Protein AF-A0A6B3C7X9-F1 (afdb_monomer_lite)

Organism: NCBI:txid2706042

Secondary structure (DSSP, 8-state):
-HHHHHHHHHHHHHHHHHHHHHHHHHHHHHHHHHHHHHHHHT---HHHHHHHHHHHHHHHHHHHHHHHHHHHHHHHHHHHHHHHHHHHHHHSPPPP------------SS------------SSEEEEEEEEEEEETTEEEEEEEEEEEE-SSS-EEEE--EEESS-TTS-S------------PPPPTTTTT--------------SSS--SS---S--SSS--EEE-SS-EEE-SSSS-EEEEEEEEEEE-EEEEE--TTT-SSPEEEEE----SSS---S--EEEEE--

InterPro domains:
  IPR011935 Conserved hypothetical protein CHP02231 [PTHR31005] (3-191)
  IPR037291 Domain of unknown function DUF4139 [PF13598] (116-284)

Structure (mmCIF, N/CA/C/O backbone):
data_AF-A0A6B3C7X9-F1
#
_entry.id   AF-A0A6B3C7X9-F1
#
loop_
_atom_site.group_PDB
_atom_site.id
_atom_site.type_symbol
_atom_site.label_atom_id
_atom_site.label_alt_id
_atom_site.label_comp_id
_atom_site.label_asym_id
_atom_site.label_entity_id
_atom_site.label_seq_id
_atom_site.pdbx_PDB_ins_code
_atom_site.Cartn_x
_atom_site.Cartn_y
_atom_site.Cartn_z
_atom_site.occupancy
_atom_site.B_iso_or_equiv
_atom_site.auth_seq_id
_atom_site.auth_comp_id
_atom_site.auth_asym_id
_atom_site.auth_atom_id
_atom_site.pdbx_PDB_model_num
ATOM 1 N N . HIS A 1 1 ? 0.953 9.170 13.817 1.00 70.50 1 HIS A N 1
ATOM 2 C CA . HIS A 1 1 ? 1.321 8.110 14.780 1.00 70.50 1 HIS A CA 1
ATOM 3 C C . HIS A 1 1 ? 0.839 8.329 16.218 1.00 70.50 1 HIS A C 1
ATOM 5 O O . HIS A 1 1 ? -0.097 7.639 16.593 1.00 70.50 1 HIS A O 1
ATOM 11 N N . ALA A 1 2 ? 1.391 9.242 17.034 1.00 83.88 2 ALA A N 1
ATOM 12 C CA . ALA A 1 2 ? 0.990 9.355 18.455 1.00 83.88 2 ALA A CA 1
ATOM 13 C C . ALA A 1 2 ? -0.503 9.707 18.659 1.00 83.88 2 ALA A C 1
ATOM 15 O O . ALA A 1 2 ? -1.206 9.029 19.402 1.00 83.88 2 ALA A O 1
ATOM 16 N N . MET A 1 3 ? -1.020 10.694 17.917 1.00 82.31 3 MET A N 1
ATOM 17 C CA . MET A 1 3 ? -2.445 11.066 17.955 1.00 82.31 3 MET A CA 1
ATOM 18 C C . MET A 1 3 ? -3.382 9.957 17.442 1.00 82.31 3 MET A C 1
ATOM 20 O O . MET A 1 3 ? -4.514 9.833 17.896 1.00 82.31 3 MET A O 1
ATOM 24 N N . GLU A 1 4 ? -2.926 9.117 16.510 1.00 83.25 4 GLU A N 1
ATOM 25 C CA . GLU A 1 4 ? -3.726 7.996 15.987 1.00 83.25 4 GLU A CA 1
ATOM 26 C C . GLU A 1 4 ? -3.808 6.844 16.995 1.00 83.25 4 GLU A C 1
ATOM 28 O O . GLU A 1 4 ? -4.859 6.214 17.138 1.00 83.25 4 GLU A O 1
ATOM 33 N N . GLN A 1 5 ? -2.722 6.602 17.735 1.00 89.69 5 GLN A N 1
ATOM 34 C CA . GLN A 1 5 ? -2.712 5.665 18.857 1.00 89.69 5 GLN A CA 1
ATOM 35 C C . GLN A 1 5 ? -3.634 6.150 19.984 1.00 89.69 5 GLN A C 1
ATOM 37 O O . GLN A 1 5 ? -4.432 5.362 20.490 1.00 89.69 5 GLN A O 1
ATOM 42 N N . GLU A 1 6 ? -3.594 7.445 20.323 1.00 91.75 6 GLU A N 1
ATOM 43 C CA . GLU A 1 6 ? -4.506 8.049 21.306 1.00 91.75 6 GLU A CA 1
ATOM 44 C C . GLU A 1 6 ? -5.974 7.899 20.881 1.00 91.75 6 GLU A C 1
ATOM 46 O O . GLU A 1 6 ? -6.799 7.447 21.678 1.00 91.75 6 GLU A O 1
ATOM 51 N N . ARG A 1 7 ? -6.299 8.185 19.611 1.00 91.38 7 ARG A N 1
ATOM 52 C CA . ARG A 1 7 ? -7.659 8.006 19.077 1.00 91.38 7 ARG A CA 1
ATOM 53 C C . ARG A 1 7 ? -8.141 6.567 19.238 1.00 91.38 7 ARG A C 1
ATOM 55 O O . ARG A 1 7 ? -9.233 6.342 19.749 1.00 91.38 7 ARG A O 1
ATOM 62 N N . THR A 1 8 ? -7.308 5.603 18.851 1.00 92.62 8 THR A N 1
ATOM 63 C CA . THR A 1 8 ? -7.645 4.174 18.931 1.00 92.62 8 THR A CA 1
ATOM 64 C C . THR A 1 8 ? -7.895 3.741 20.381 1.00 92.62 8 THR A C 1
ATOM 66 O O . THR A 1 8 ? -8.849 3.017 20.665 1.00 92.62 8 THR A O 1
ATOM 69 N N . ALA A 1 9 ? -7.081 4.219 21.328 1.00 94.50 9 ALA A N 1
ATOM 70 C CA . ALA A 1 9 ? -7.263 3.926 22.749 1.00 94.50 9 ALA A CA 1
ATOM 71 C C . ALA A 1 9 ? -8.568 4.525 23.310 1.00 94.50 9 ALA A C 1
ATOM 73 O O . ALA A 1 9 ? -9.274 3.874 24.086 1.00 94.50 9 ALA A O 1
ATOM 74 N N . LEU A 1 10 ? -8.915 5.748 22.901 1.00 94.62 10 LEU A N 1
ATOM 75 C CA . LEU A 1 10 ? -10.159 6.408 23.301 1.00 94.62 10 LEU A CA 1
ATOM 76 C C . LEU A 1 10 ? -11.398 5.735 22.693 1.00 94.62 10 LEU A C 1
ATOM 78 O O . LEU A 1 10 ? -12.390 5.564 23.400 1.00 94.62 10 LEU A O 1
ATOM 82 N N . GLU A 1 11 ? -11.338 5.287 21.436 1.00 94.00 11 GLU A N 1
ATOM 83 C CA . GLU A 1 11 ? -12.405 4.507 20.788 1.00 94.00 11 GLU A CA 1
ATOM 84 C C . GLU A 1 11 ? -12.676 3.203 21.554 1.00 94.00 11 GLU A C 1
ATOM 86 O O . GLU A 1 11 ? -13.812 2.933 21.946 1.00 94.00 11 GLU A O 1
ATOM 91 N N . GLN A 1 12 ? -11.625 2.449 21.893 1.00 96.00 12 GLN A N 1
ATOM 92 C CA . GLN A 1 12 ? -11.753 1.239 22.714 1.00 96.00 12 GLN A CA 1
ATOM 93 C C . GLN A 1 12 ? -12.340 1.536 24.103 1.00 96.00 12 GLN A C 1
ATOM 95 O O . GLN A 1 12 ? -13.136 0.757 24.640 1.00 96.00 12 GLN A O 1
ATOM 100 N N . ARG A 1 13 ? -11.959 2.668 24.714 1.00 95.69 13 ARG A N 1
ATOM 101 C CA . ARG A 1 13 ? -12.495 3.081 26.016 1.00 95.69 13 ARG A CA 1
ATOM 102 C C . ARG A 1 13 ? -13.977 3.445 25.930 1.00 95.69 13 ARG A C 1
ATOM 104 O O . ARG A 1 13 ? -14.729 3.016 26.807 1.00 95.69 13 ARG A O 1
ATOM 111 N N . ARG A 1 14 ? -14.390 4.188 24.898 1.00 97.50 14 ARG A N 1
ATOM 112 C CA . ARG A 1 14 ? -15.794 4.521 24.610 1.00 97.50 14 ARG A CA 1
ATOM 113 C C . ARG A 1 14 ? -16.627 3.249 24.493 1.00 97.50 14 ARG A C 1
ATOM 115 O O . ARG A 1 14 ? -17.636 3.120 25.180 1.00 97.50 14 ARG A O 1
ATOM 122 N N . ASP A 1 15 ? -16.164 2.277 23.713 1.00 95.69 15 ASP A N 1
ATOM 123 C CA . ASP A 1 15 ? -16.899 1.031 23.472 1.00 95.69 15 ASP A CA 1
ATOM 124 C C . ASP A 1 15 ? -17.042 0.194 24.755 1.00 95.69 15 ASP A C 1
ATOM 126 O O . ASP A 1 15 ? -18.117 -0.341 25.057 1.00 95.69 15 ASP A O 1
ATOM 130 N N . ARG A 1 16 ? -15.987 0.141 25.582 1.00 97.31 16 ARG A N 1
ATOM 131 C CA . ARG A 1 16 ? -16.036 -0.504 26.904 1.00 97.31 16 ARG A CA 1
ATOM 132 C C . ARG A 1 16 ? -17.042 0.181 27.837 1.00 97.31 16 ARG A C 1
ATOM 134 O O . ARG A 1 16 ? -17.800 -0.512 28.518 1.00 97.31 16 ARG A O 1
ATOM 141 N N . LEU A 1 17 ? -17.054 1.514 27.882 1.00 95.88 17 LEU A N 1
ATOM 142 C CA . LEU A 1 17 ? -17.990 2.288 28.707 1.00 95.88 17 LEU A CA 1
ATOM 143 C C . LEU A 1 17 ? -19.437 2.125 28.227 1.00 95.88 17 LEU A C 1
ATOM 145 O O . LEU A 1 17 ? -20.317 1.856 29.044 1.00 95.88 17 LEU A O 1
ATOM 149 N N . GLY A 1 18 ? -19.673 2.180 26.914 1.00 94.44 18 GLY A N 1
ATOM 150 C CA . GLY A 1 18 ? -20.984 1.926 26.313 1.00 94.44 18 GLY A CA 1
ATOM 151 C C . GLY A 1 18 ? -21.507 0.524 26.637 1.00 94.44 18 GLY A C 1
ATOM 152 O O . GLY A 1 18 ? -22.655 0.364 27.051 1.00 94.44 18 GLY A O 1
ATOM 153 N N . THR A 1 19 ? -20.641 -0.492 26.565 1.00 96.62 19 THR A N 1
ATOM 154 C CA . THR A 1 19 ? -20.992 -1.868 26.956 1.00 96.62 19 THR A CA 1
ATOM 155 C C . THR A 1 19 ? -21.371 -1.956 28.437 1.00 96.62 19 THR A C 1
ATOM 157 O O . THR A 1 19 ? -22.367 -2.594 28.785 1.00 96.62 19 THR A O 1
ATOM 160 N N . ARG A 1 20 ? -20.614 -1.295 29.326 1.00 96.44 20 ARG A N 1
ATOM 161 C CA . ARG A 1 20 ? -20.906 -1.270 30.769 1.00 96.44 20 ARG A CA 1
ATOM 162 C C . ARG A 1 20 ? -22.247 -0.596 31.062 1.00 96.44 20 ARG A C 1
ATOM 164 O O . ARG A 1 20 ? -23.038 -1.154 31.820 1.00 96.44 20 ARG A O 1
ATOM 171 N N . LEU A 1 21 ? -22.528 0.543 30.431 1.00 96.88 21 LEU A N 1
ATOM 172 C CA . LEU A 1 21 ? -23.808 1.244 30.560 1.00 96.88 21 LEU A CA 1
ATOM 173 C C . LEU A 1 21 ? -24.982 0.397 30.061 1.00 96.88 21 LEU A C 1
ATOM 175 O O . LEU A 1 21 ? -26.018 0.355 30.716 1.00 96.88 21 LEU A O 1
ATOM 179 N N . ALA A 1 22 ? -24.817 -0.337 28.958 1.00 95.12 22 ALA A N 1
ATOM 180 C CA . ALA A 1 22 ? -25.848 -1.245 28.459 1.00 95.12 22 ALA A CA 1
ATOM 181 C C . ALA A 1 22 ? -26.142 -2.400 29.437 1.00 95.12 22 ALA A C 1
ATOM 183 O O . ALA A 1 22 ? -27.294 -2.805 29.601 1.00 95.12 22 ALA A O 1
ATOM 184 N N . VAL A 1 23 ? -25.115 -2.934 30.111 1.00 96.94 23 VAL A N 1
ATOM 185 C CA . VAL A 1 23 ? -25.288 -3.946 31.169 1.00 96.94 23 VAL A CA 1
ATOM 186 C C . VAL A 1 23 ? -26.040 -3.367 32.366 1.00 96.94 23 VAL A C 1
ATOM 188 O O . VAL A 1 23 ? -27.011 -3.976 32.806 1.00 96.94 23 VAL A O 1
ATOM 191 N N . LEU A 1 24 ? -25.655 -2.182 32.845 1.00 95.94 24 LEU A N 1
ATOM 192 C CA . LEU A 1 24 ? -26.366 -1.500 33.933 1.00 95.94 24 LEU A CA 1
ATOM 193 C C . LEU A 1 24 ? -27.808 -1.138 33.546 1.00 95.94 24 LEU A C 1
ATOM 195 O O . LEU A 1 24 ? -28.706 -1.211 34.376 1.00 95.94 24 LEU A O 1
ATOM 199 N N . GLY A 1 25 ? -28.051 -0.819 32.273 1.00 93.81 25 GLY A N 1
ATOM 200 C CA . GLY A 1 25 ? -29.388 -0.605 31.722 1.00 93.81 25 GLY A CA 1
ATOM 201 C C . GLY A 1 25 ? -30.290 -1.832 31.820 1.00 93.81 25 GLY A C 1
ATOM 202 O O . GLY A 1 25 ? -31.443 -1.725 32.242 1.00 93.81 25 GLY A O 1
ATOM 203 N N . ARG A 1 26 ? -29.751 -3.007 31.478 1.00 96.50 26 ARG A N 1
ATOM 204 C CA . ARG A 1 26 ? -30.459 -4.285 31.639 1.00 96.50 26 ARG A CA 1
ATOM 205 C C . ARG A 1 26 ? -30.719 -4.598 33.107 1.00 96.50 26 ARG A C 1
ATOM 207 O O . ARG A 1 26 ? -31.855 -4.883 33.456 1.00 96.50 26 ARG A O 1
ATOM 214 N N . LEU A 1 27 ? -29.708 -4.437 33.958 1.00 95.25 27 LEU A N 1
ATOM 215 C CA . LEU A 1 27 ? -29.837 -4.699 35.388 1.00 95.25 27 LEU A CA 1
ATOM 216 C C . LEU A 1 27 ? -30.877 -3.785 36.056 1.00 95.25 27 LEU A C 1
ATOM 218 O O . LEU A 1 27 ? -31.689 -4.272 36.831 1.00 95.25 27 LEU A O 1
ATOM 222 N N . ALA A 1 28 ? -30.934 -2.499 35.691 1.00 94.62 28 ALA A N 1
ATOM 223 C CA . ALA A 1 28 ? -31.995 -1.594 36.142 1.00 94.62 28 ALA A CA 1
ATOM 224 C C . ALA A 1 28 ? -33.391 -2.074 35.704 1.00 94.62 28 ALA A C 1
ATOM 226 O O . ALA A 1 28 ? -34.344 -2.023 36.474 1.00 94.62 28 ALA A O 1
ATOM 227 N N . THR A 1 29 ? -33.512 -2.564 34.466 1.00 96.19 29 THR A N 1
ATOM 228 C CA . THR A 1 29 ? -34.784 -3.074 33.926 1.00 96.19 29 THR A CA 1
ATOM 229 C C . THR A 1 29 ? -35.238 -4.339 34.655 1.00 96.19 29 THR A C 1
ATOM 231 O O . THR A 1 29 ? -36.425 -4.493 34.937 1.00 96.19 29 THR A O 1
ATOM 234 N N . ASP A 1 30 ? -34.306 -5.239 34.966 1.00 95.38 30 ASP A N 1
ATOM 235 C CA . ASP A 1 30 ? -34.592 -6.469 35.704 1.00 95.38 30 ASP A CA 1
ATOM 236 C C . ASP A 1 30 ? -34.933 -6.177 37.172 1.00 95.38 30 ASP A C 1
ATOM 238 O O . ASP A 1 30 ? -35.888 -6.750 37.690 1.00 95.38 30 ASP A O 1
ATOM 242 N N . LEU A 1 31 ? -34.251 -5.218 37.808 1.00 93.19 31 LEU A N 1
ATOM 243 C CA . LEU A 1 31 ? -34.567 -4.771 39.167 1.00 93.19 31 LEU A CA 1
ATOM 244 C C . LEU A 1 31 ? -35.968 -4.144 39.245 1.00 93.19 31 LEU A C 1
ATOM 246 O O . LEU A 1 31 ? -36.740 -4.462 40.142 1.00 93.19 31 LEU A O 1
ATOM 250 N N . LEU A 1 32 ? -36.342 -3.298 38.278 1.00 93.38 32 LEU A N 1
ATOM 251 C CA . LEU A 1 32 ? -37.698 -2.739 38.197 1.00 93.38 32 LEU A CA 1
ATOM 252 C C . LEU A 1 32 ? -38.769 -3.824 38.008 1.00 93.38 32 LEU A C 1
ATOM 254 O O . LEU A 1 32 ? -39.883 -3.678 38.511 1.00 93.38 32 LEU A O 1
ATOM 258 N N . ARG A 1 33 ? -38.437 -4.913 37.304 1.00 94.31 33 ARG A N 1
ATOM 259 C CA . ARG A 1 33 ? -39.322 -6.075 37.158 1.00 94.31 33 ARG A CA 1
ATOM 260 C C . ARG A 1 33 ? -39.476 -6.828 38.482 1.00 94.31 33 ARG A C 1
ATOM 262 O O . ARG A 1 33 ? -40.610 -7.077 38.875 1.00 94.31 33 ARG A O 1
ATOM 269 N N . GLU A 1 34 ? -38.374 -7.109 39.183 1.00 91.75 34 GLU A N 1
ATOM 270 C CA . GLU A 1 34 ? -38.377 -7.735 40.520 1.00 91.75 34 GLU A CA 1
ATOM 271 C C . GLU A 1 34 ? -39.227 -6.922 41.506 1.00 91.75 34 GLU A C 1
ATOM 273 O O . GLU A 1 34 ? -40.084 -7.479 42.187 1.00 91.75 34 GLU A O 1
ATOM 278 N N . ILE A 1 35 ? -39.063 -5.594 41.522 1.00 90.81 35 ILE A N 1
ATOM 279 C CA . ILE A 1 35 ? -39.854 -4.685 42.364 1.00 90.81 35 ILE A CA 1
ATOM 280 C C . ILE A 1 35 ? -41.352 -4.810 42.059 1.00 90.81 35 ILE A C 1
ATOM 282 O O . ILE A 1 35 ? -42.168 -4.886 42.977 1.00 90.81 35 ILE A O 1
ATOM 286 N N . ALA A 1 36 ? -41.732 -4.822 40.778 1.00 89.19 36 ALA A N 1
ATOM 287 C CA . ALA A 1 36 ? -43.133 -4.918 40.374 1.00 89.19 36 ALA A CA 1
ATOM 288 C C . ALA A 1 36 ? -43.760 -6.271 40.757 1.00 89.19 36 ALA A C 1
ATOM 290 O O . ALA A 1 36 ? -44.905 -6.311 41.211 1.00 89.19 36 ALA A O 1
ATOM 291 N N . GLU A 1 37 ? -43.015 -7.367 40.594 1.00 91.38 37 GLU A N 1
ATOM 292 C CA . GLU A 1 37 ? -43.452 -8.722 40.946 1.00 91.38 37 GLU A CA 1
ATOM 293 C C . GLU A 1 37 ? -43.573 -8.903 42.468 1.00 91.38 37 GLU A C 1
ATOM 295 O O . GLU A 1 37 ? -44.619 -9.352 42.943 1.00 91.38 37 GLU A O 1
ATOM 300 N N . GLY A 1 38 ? -42.562 -8.481 43.235 1.00 87.69 38 GLY A N 1
ATOM 301 C CA . GLY A 1 38 ? -42.548 -8.566 44.700 1.00 87.69 38 GLY A CA 1
ATOM 302 C C . GLY A 1 38 ? -43.605 -7.678 45.365 1.00 87.69 38 GLY A C 1
ATOM 303 O O . GLY A 1 38 ? -44.316 -8.102 46.276 1.00 87.69 38 GLY A O 1
ATOM 304 N N . ALA A 1 39 ? -43.809 -6.454 44.866 1.00 85.56 39 ALA A N 1
ATOM 305 C CA . ALA A 1 39 ? -44.891 -5.599 45.358 1.00 85.56 39 ALA A CA 1
ATOM 306 C C . ALA A 1 39 ? -46.278 -6.215 45.085 1.00 85.56 39 ALA A C 1
ATOM 308 O O . ALA A 1 39 ? -47.190 -6.080 45.903 1.00 85.56 39 ALA A O 1
ATOM 309 N N . GLY A 1 40 ? -46.437 -6.921 43.959 1.00 85.56 40 GLY A N 1
ATOM 310 C CA . GLY A 1 40 ? -47.664 -7.638 43.607 1.00 85.56 40 GLY A CA 1
ATOM 311 C C . GLY A 1 40 ? -47.945 -8.871 44.476 1.00 85.56 40 GLY A C 1
ATOM 312 O O . GLY A 1 40 ? -49.112 -9.211 44.677 1.00 85.56 40 GLY A O 1
ATOM 313 N N . SER A 1 41 ? -46.909 -9.520 45.020 1.00 85.50 41 SER A N 1
ATOM 314 C CA . SER A 1 41 ? -47.023 -10.665 45.940 1.00 85.50 41 SER A CA 1
ATOM 315 C C . SER A 1 41 ? -47.155 -10.263 47.418 1.00 85.50 41 SER A C 1
ATOM 317 O O . SER A 1 41 ? -47.396 -11.126 48.265 1.00 85.50 41 SER A O 1
ATOM 319 N N . GLY A 1 42 ? -47.065 -8.965 47.733 1.00 80.50 42 GLY A N 1
ATOM 320 C CA . GLY A 1 42 ? -47.181 -8.430 49.092 1.00 80.50 42 GLY A CA 1
ATOM 321 C C . GLY A 1 42 ? -45.861 -8.374 49.869 1.00 80.50 42 GLY A C 1
ATOM 322 O O . GLY A 1 42 ? -45.886 -8.221 51.092 1.00 80.50 42 GLY A O 1
ATOM 323 N N . GLU A 1 43 ? -44.716 -8.493 49.192 1.00 82.06 43 GLU A N 1
ATOM 324 C CA . GLU A 1 43 ? -43.401 -8.281 49.799 1.00 82.06 43 GLU A CA 1
ATOM 325 C C . GLU A 1 43 ? -43.176 -6.800 50.137 1.00 82.06 43 GLU A C 1
ATOM 327 O O . GLU A 1 43 ? -43.606 -5.894 49.423 1.00 82.06 43 GLU A O 1
ATOM 332 N N . SER A 1 44 ? -42.469 -6.544 51.241 1.00 71.75 44 SER A N 1
ATOM 333 C CA . SER A 1 44 ? -42.162 -5.192 51.724 1.00 71.75 44 SER A CA 1
ATOM 334 C C . SER A 1 44 ? -40.653 -5.016 51.924 1.00 71.75 44 SER A C 1
ATOM 336 O O . SER A 1 44 ? -40.192 -4.708 53.022 1.00 71.75 44 SER A O 1
ATOM 338 N N . GLU A 1 45 ? -39.874 -5.199 50.854 1.00 83.75 45 GLU A N 1
ATOM 339 C CA . GLU A 1 45 ? -38.409 -5.034 50.840 1.00 83.75 45 GLU A CA 1
ATOM 340 C C . GLU A 1 45 ? -37.945 -3.638 50.365 1.00 83.75 45 GLU A C 1
ATOM 342 O O . GLU A 1 45 ? -36.862 -3.480 49.799 1.00 83.75 45 GLU A O 1
ATOM 347 N N . GLY A 1 46 ? -38.744 -2.593 50.608 1.00 84.19 46 GLY A N 1
ATOM 348 C CA . GLY A 1 46 ? -38.527 -1.250 50.046 1.00 84.19 46 GLY A CA 1
ATOM 349 C C . GLY A 1 46 ? -37.122 -0.666 50.261 1.00 84.19 46 GL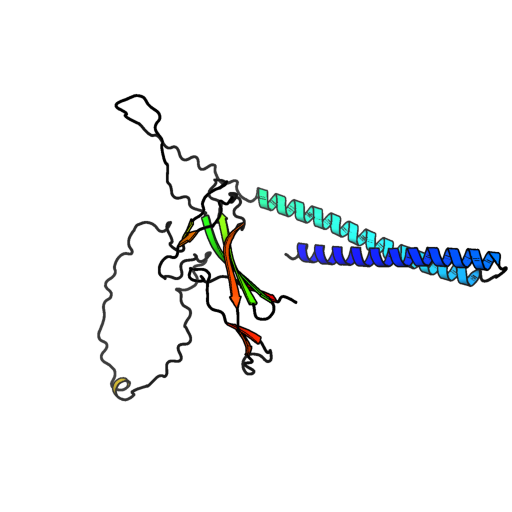Y A C 1
ATOM 350 O O . GLY A 1 46 ? -36.551 -0.099 49.333 1.00 84.19 46 GLY A O 1
ATOM 351 N N . GLU A 1 47 ? -36.516 -0.852 51.438 1.00 90.06 47 GLU A N 1
ATOM 352 C CA . GLU A 1 47 ? -35.152 -0.364 51.705 1.00 90.06 47 GLU A CA 1
ATOM 353 C C . GLU A 1 47 ? -34.072 -1.079 50.880 1.00 90.06 47 GLU A C 1
ATOM 355 O O . GLU A 1 47 ? -33.052 -0.476 50.544 1.00 90.06 47 GLU A O 1
ATOM 360 N N . ARG A 1 48 ? -34.258 -2.369 50.565 1.00 91.62 48 ARG A N 1
ATOM 361 C CA . ARG A 1 48 ? -33.328 -3.116 49.706 1.00 91.62 48 ARG A CA 1
ATOM 362 C C . ARG A 1 48 ? -33.434 -2.603 48.278 1.00 91.62 48 ARG A C 1
ATOM 364 O O . ARG A 1 48 ? -32.414 -2.254 47.695 1.00 91.62 48 ARG A O 1
ATOM 371 N N . TRP A 1 49 ? -34.650 -2.513 47.746 1.00 89.88 49 TRP A N 1
ATOM 372 C CA . TRP A 1 49 ? -34.890 -2.035 46.385 1.00 89.88 49 TRP A CA 1
ATOM 373 C C . TRP A 1 49 ? -34.393 -0.609 46.165 1.00 89.88 49 TRP A C 1
ATOM 375 O O . TRP A 1 49 ? -33.763 -0.345 45.145 1.00 89.88 49 TRP A O 1
ATOM 385 N N . HIS A 1 50 ? -34.605 0.284 47.135 1.00 92.00 50 HIS A N 1
ATOM 386 C CA . HIS A 1 50 ? -34.096 1.653 47.062 1.00 92.00 50 HIS A CA 1
ATOM 387 C C . HIS A 1 50 ? -32.564 1.679 46.997 1.00 92.00 50 HIS A C 1
ATOM 389 O O . HIS A 1 50 ? -32.003 2.290 46.095 1.00 92.00 50 HIS A O 1
ATOM 395 N N . ARG A 1 51 ? -31.880 0.923 47.871 1.00 94.56 51 ARG A N 1
ATOM 396 C CA . ARG A 1 51 ? -30.410 0.828 47.857 1.00 94.56 51 ARG A CA 1
ATOM 397 C C . ARG A 1 51 ? -29.851 0.263 46.553 1.00 94.56 51 ARG A C 1
ATOM 399 O O . ARG A 1 51 ? -28.813 0.731 46.094 1.00 94.56 51 ARG A O 1
ATOM 406 N N . GLU A 1 52 ? -30.490 -0.758 45.985 1.00 93.50 52 GLU A N 1
ATOM 407 C CA . GLU A 1 52 ? -30.044 -1.346 44.717 1.00 93.50 52 GLU A CA 1
ATOM 408 C C . GLU A 1 52 ? -30.285 -0.388 43.539 1.00 93.50 52 GLU A C 1
ATOM 410 O O . GLU A 1 52 ? -29.398 -0.235 42.701 1.00 93.50 52 GLU A O 1
ATOM 415 N N . LEU A 1 53 ? -31.424 0.318 43.500 1.00 94.06 53 LEU A N 1
ATOM 416 C CA . LEU A 1 53 ? -31.694 1.346 42.486 1.00 94.06 53 LEU A CA 1
ATOM 417 C C . LEU A 1 53 ? -30.685 2.495 42.572 1.00 94.06 53 LEU A C 1
ATOM 419 O O . LEU A 1 53 ? -30.031 2.791 41.575 1.00 94.06 53 LEU A O 1
ATOM 423 N N . ASP A 1 54 ? -30.480 3.061 43.764 1.00 96.19 54 ASP A N 1
ATOM 424 C CA . ASP A 1 54 ? -29.527 4.154 43.991 1.00 96.19 54 ASP A CA 1
ATOM 425 C C . ASP A 1 54 ? -28.110 3.765 43.563 1.00 96.19 54 ASP A C 1
ATOM 427 O O . ASP A 1 54 ? -27.376 4.555 42.965 1.00 96.19 54 ASP A O 1
ATOM 431 N N . ARG A 1 55 ? -27.711 2.520 43.845 1.00 96.00 55 ARG A N 1
ATOM 432 C CA . ARG A 1 55 ? -26.415 1.998 43.418 1.00 96.00 55 ARG A CA 1
ATOM 433 C C . ARG A 1 55 ? -26.309 1.958 41.896 1.00 96.00 55 ARG A C 1
ATOM 435 O O . ARG A 1 55 ? -25.282 2.356 41.347 1.00 96.00 55 ARG A O 1
ATOM 442 N N . VAL A 1 56 ? -27.324 1.428 41.218 1.00 96.25 56 VAL A N 1
ATOM 443 C CA . VAL A 1 56 ? -27.315 1.277 39.759 1.00 96.25 56 VAL A CA 1
ATOM 444 C C . VAL A 1 56 ? -27.347 2.633 39.076 1.00 96.25 56 VAL A C 1
ATOM 446 O O . VAL A 1 56 ? -26.577 2.842 38.140 1.00 96.25 56 VAL A O 1
ATOM 449 N N . ASP A 1 57 ? -28.169 3.556 39.561 1.00 95.75 57 ASP A N 1
ATOM 450 C CA . ASP A 1 57 ? -28.247 4.917 39.040 1.00 95.75 57 ASP A CA 1
ATOM 451 C C . ASP A 1 57 ? -26.930 5.667 39.272 1.00 95.75 57 ASP A C 1
ATOM 453 O O . ASP A 1 57 ? -26.368 6.212 38.323 1.00 95.75 57 ASP A O 1
ATOM 457 N N . GLY A 1 58 ? -26.337 5.560 40.465 1.00 97.19 58 GLY A N 1
ATOM 458 C CA . GLY A 1 58 ? -25.016 6.123 40.750 1.00 97.19 58 GLY A CA 1
ATOM 459 C C . GLY A 1 58 ? -23.902 5.551 39.861 1.00 97.19 58 GLY A C 1
ATOM 460 O O . GLY A 1 58 ? -23.069 6.300 39.345 1.00 97.19 58 GLY A O 1
ATOM 461 N N . GLU A 1 59 ? -23.886 4.232 39.619 1.00 97.00 59 GLU A N 1
ATOM 462 C CA . GLU A 1 59 ? -22.939 3.622 38.674 1.00 97.00 59 GLU A CA 1
ATOM 463 C C . GLU A 1 59 ? -23.194 4.109 37.233 1.00 97.00 59 GLU A C 1
ATOM 465 O O . GLU A 1 59 ? -22.242 4.395 36.501 1.00 97.00 59 GLU A O 1
ATOM 470 N N . ARG A 1 60 ? -24.459 4.233 36.809 1.00 96.94 60 ARG A N 1
ATOM 471 C CA . ARG A 1 60 ? -24.825 4.715 35.467 1.00 96.94 60 ARG A CA 1
ATOM 472 C C . ARG A 1 60 ? -24.430 6.166 35.246 1.00 96.94 60 ARG A C 1
ATOM 474 O O . ARG A 1 60 ? -23.898 6.469 34.180 1.00 96.94 60 ARG A O 1
ATOM 481 N N . ASP A 1 61 ? -24.636 7.032 36.226 1.00 97.50 61 ASP A N 1
ATOM 482 C CA . ASP A 1 61 ? -24.245 8.436 36.142 1.00 97.50 61 ASP A CA 1
ATOM 483 C C . ASP A 1 61 ? -22.725 8.570 36.043 1.00 97.50 61 ASP A C 1
ATOM 485 O O . ASP A 1 61 ? -22.220 9.206 35.115 1.00 97.50 61 ASP A O 1
ATOM 489 N N . ALA A 1 62 ? -21.983 7.861 36.901 1.00 96.56 62 ALA A N 1
ATOM 490 C CA . ALA A 1 62 ? -20.523 7.877 36.886 1.00 96.56 62 ALA A CA 1
ATOM 491 C C . ALA A 1 62 ? -19.937 7.377 35.552 1.00 96.56 62 ALA A C 1
ATOM 493 O O . ALA A 1 62 ? -19.019 7.987 34.995 1.00 96.56 62 ALA A O 1
ATOM 494 N N . TYR A 1 63 ? -20.452 6.269 35.005 1.00 96.44 63 TYR A N 1
ATOM 495 C CA . TYR A 1 63 ? -19.998 5.780 33.699 1.00 96.44 63 TYR A CA 1
ATOM 496 C C . TYR A 1 63 ? -20.494 6.651 32.539 1.00 96.44 63 TYR A C 1
ATOM 498 O O . TYR A 1 63 ? -19.786 6.778 31.539 1.00 96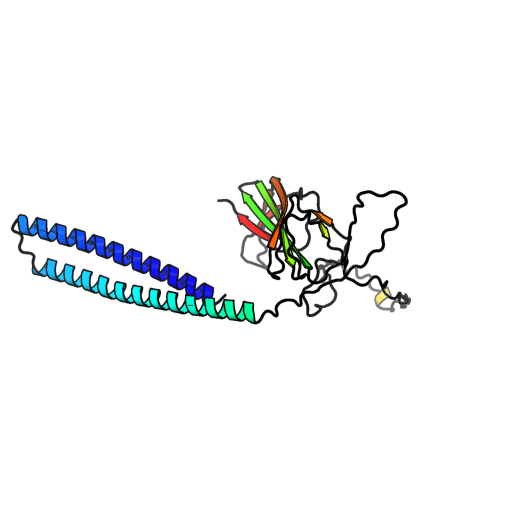.44 63 TYR A O 1
ATOM 506 N N . GLY A 1 64 ? -21.668 7.273 32.667 1.00 97.56 64 GLY A N 1
ATOM 507 C CA . GLY A 1 64 ? -22.215 8.217 31.696 1.00 97.56 64 GLY A CA 1
ATOM 508 C C . GLY A 1 64 ? -21.361 9.476 31.571 1.00 97.56 64 GLY A C 1
ATOM 509 O O . GLY A 1 64 ? -21.056 9.902 30.460 1.00 97.56 64 GLY A O 1
ATOM 510 N N . GLU A 1 65 ? -20.906 10.040 32.688 1.00 97.88 65 GLU A N 1
ATOM 511 C CA . GLU A 1 65 ? -19.968 11.168 32.695 1.00 97.88 65 GLU A CA 1
ATOM 512 C C . GLU A 1 65 ? -18.623 10.806 32.063 1.00 97.88 65 GLU A C 1
ATOM 514 O O . GLU A 1 65 ? -18.118 11.551 31.220 1.00 97.88 65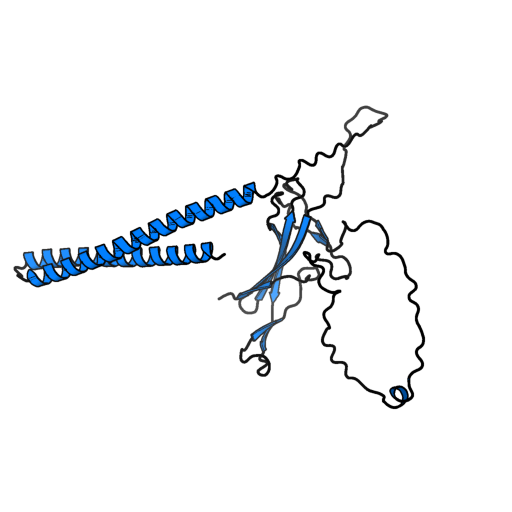 GLU A O 1
ATOM 519 N N . GLN A 1 66 ? -18.072 9.634 32.397 1.00 97.12 66 GLN A N 1
ATOM 520 C CA . GLN A 1 66 ? -16.841 9.148 31.766 1.00 97.12 66 GLN A CA 1
ATOM 521 C C . GLN A 1 66 ? -16.999 8.983 30.252 1.00 97.12 66 GLN A C 1
ATOM 523 O O . GLN A 1 66 ? -16.074 9.310 29.509 1.00 97.12 66 GLN A O 1
ATOM 528 N N . LEU A 1 67 ? -18.150 8.483 29.788 1.00 97.50 67 LEU A N 1
ATOM 529 C CA . LEU A 1 67 ? -18.416 8.317 28.361 1.00 97.50 67 LEU A CA 1
ATOM 530 C C . LEU A 1 67 ? -18.451 9.674 27.651 1.00 97.50 67 LEU A C 1
ATOM 532 O O . LEU A 1 67 ? -17.718 9.856 26.682 1.00 97.50 67 LEU A O 1
ATOM 536 N N . ARG A 1 68 ? -19.200 10.647 28.187 1.00 97.62 68 ARG A N 1
ATOM 537 C CA . ARG A 1 68 ? -19.271 12.009 27.625 1.00 97.62 68 ARG A CA 1
ATOM 538 C C . ARG A 1 68 ? -17.894 12.673 27.561 1.00 97.62 68 ARG A C 1
ATOM 540 O O . ARG A 1 68 ? -17.566 13.328 26.572 1.00 97.62 68 ARG A O 1
ATOM 547 N N . ALA A 1 69 ? -17.071 12.495 28.596 1.00 97.56 69 ALA A N 1
ATOM 548 C CA . ALA A 1 69 ? -15.708 13.024 28.629 1.00 97.56 69 ALA A CA 1
ATOM 549 C C . ALA A 1 69 ? -14.821 12.417 27.525 1.00 97.56 69 ALA A C 1
ATOM 551 O O . ALA A 1 69 ? -14.094 13.143 26.844 1.00 97.56 69 ALA A O 1
ATOM 552 N N . VAL A 1 70 ? -14.907 11.099 27.314 1.00 97.19 70 VAL A N 1
ATOM 553 C CA . VAL A 1 70 ? -14.181 10.402 26.238 1.00 97.19 70 VAL A CA 1
ATOM 554 C C . VAL A 1 70 ? -14.669 10.851 24.859 1.00 97.19 70 VAL A C 1
ATOM 556 O O . VAL A 1 70 ? -13.844 11.125 23.991 1.00 97.19 70 VAL A O 1
ATOM 559 N N . GLU A 1 71 ? -15.981 10.973 24.660 1.00 97.19 71 GLU A N 1
ATOM 560 C CA . GLU A 1 71 ? -16.576 11.454 23.405 1.00 97.19 71 GLU A CA 1
ATOM 561 C C . GLU A 1 71 ? -16.123 12.882 23.079 1.00 97.19 71 GLU A C 1
ATOM 563 O O . GLU A 1 71 ? -15.646 13.145 21.978 1.00 97.19 71 GLU A O 1
ATOM 568 N N . THR A 1 72 ? -16.126 13.776 24.072 1.00 97.94 72 THR A N 1
ATOM 569 C CA . THR A 1 72 ? -15.654 15.162 23.908 1.00 97.94 72 THR A CA 1
ATOM 570 C C . THR A 1 72 ? -14.177 15.209 23.502 1.00 97.94 72 THR A C 1
ATOM 572 O O . THR A 1 72 ? -13.771 16.003 22.645 1.00 97.94 72 THR A O 1
ATOM 575 N N . ARG A 1 73 ? -13.346 14.339 24.095 1.00 96.88 73 ARG A N 1
ATOM 576 C CA . ARG A 1 73 ? -11.926 14.241 23.740 1.00 96.88 73 ARG A CA 1
ATOM 577 C C . ARG A 1 73 ? -11.733 13.698 22.325 1.00 96.88 73 ARG A C 1
ATOM 579 O O . ARG A 1 73 ? -10.880 14.220 21.612 1.00 96.88 73 ARG A O 1
ATOM 586 N N . LEU A 1 74 ? -12.521 12.704 21.910 1.00 96.81 74 LEU A N 1
ATOM 587 C CA . LEU A 1 74 ? -12.502 12.172 20.543 1.00 96.81 74 LEU A CA 1
ATOM 588 C C . LEU A 1 74 ? -12.872 13.240 19.509 1.00 96.81 74 LEU A C 1
ATOM 590 O O . LEU A 1 74 ? -12.201 13.338 18.480 1.00 96.81 74 LEU A O 1
ATOM 594 N N . ASP A 1 75 ? -13.882 14.063 19.789 1.00 96.25 75 ASP A N 1
ATOM 595 C CA . ASP A 1 75 ? -14.294 15.150 18.895 1.00 96.25 75 ASP A CA 1
ATOM 596 C C . ASP A 1 75 ? -13.201 16.213 18.763 1.00 96.25 75 ASP A C 1
ATOM 598 O O . ASP A 1 75 ? -12.832 16.602 17.650 1.00 96.25 75 ASP A O 1
ATOM 602 N N . THR A 1 76 ? -12.618 16.622 19.893 1.00 96.44 76 THR A N 1
ATOM 603 C CA . THR A 1 76 ? -11.501 17.579 19.930 1.00 96.44 76 THR A CA 1
ATOM 604 C C . THR A 1 76 ? -10.303 17.056 19.135 1.00 96.44 76 THR A C 1
ATOM 606 O O . THR A 1 76 ? -9.812 17.730 18.231 1.00 96.44 76 THR A O 1
ATOM 609 N N . LEU A 1 77 ? -9.883 15.817 19.404 1.00 94.25 77 LEU A N 1
ATOM 610 C CA . LEU A 1 77 ? -8.760 15.179 18.717 1.00 94.25 77 LEU A CA 1
ATOM 611 C C . LEU A 1 77 ? -9.027 15.018 17.210 1.00 94.25 77 LEU A C 1
ATOM 613 O O . LEU A 1 77 ? -8.122 15.147 16.388 1.00 94.25 77 LEU A O 1
ATOM 617 N N . SER A 1 78 ? -10.281 14.773 16.824 1.00 91.94 78 SER A N 1
ATOM 618 C CA . SER A 1 78 ? -10.686 14.669 15.420 1.00 91.94 78 SER A CA 1
ATOM 619 C C . SER A 1 78 ? -10.616 16.006 14.683 1.00 91.94 78 SER A C 1
ATOM 621 O O . SER A 1 78 ? -10.307 16.024 13.489 1.00 91.94 78 SER A O 1
ATOM 623 N N . LEU A 1 79 ? -10.917 17.115 15.363 1.00 94.88 79 LEU A N 1
ATOM 624 C CA . LEU A 1 79 ? -10.761 18.462 14.811 1.00 94.88 79 LEU A CA 1
ATOM 625 C C . LEU A 1 79 ? -9.283 18.832 14.663 1.00 94.88 79 LEU A C 1
ATOM 627 O O . LEU A 1 79 ? -8.896 19.313 13.600 1.00 94.88 79 LEU A O 1
ATOM 631 N N . GLU A 1 80 ? -8.459 18.541 15.672 1.00 93.19 80 GLU A N 1
ATOM 632 C CA . GLU A 1 80 ? -7.004 18.738 15.615 1.00 93.19 80 GLU A CA 1
ATOM 633 C C . GLU A 1 80 ? -6.378 17.942 14.459 1.00 93.19 80 GLU A C 1
ATOM 635 O O . GLU A 1 80 ? -5.659 18.495 13.633 1.00 93.19 80 GLU A O 1
ATOM 640 N N . LEU A 1 81 ? -6.705 16.652 14.321 1.00 90.81 81 LEU A N 1
ATOM 641 C CA . LEU A 1 81 ? -6.195 15.831 13.217 1.00 90.81 81 LEU A CA 1
ATOM 642 C C . LEU A 1 81 ? -6.599 16.374 11.843 1.00 90.81 81 LEU A C 1
ATOM 644 O O . LEU A 1 81 ? -5.809 16.306 10.901 1.00 90.81 81 LEU A O 1
ATOM 648 N N . ARG A 1 82 ? -7.821 16.901 11.708 1.00 89.88 82 ARG A N 1
ATOM 649 C CA . ARG A 1 82 ? -8.265 17.529 10.459 1.00 89.88 82 ARG A CA 1
ATOM 650 C C . ARG A 1 82 ? -7.469 18.793 10.159 1.00 89.88 82 ARG A C 1
ATOM 652 O O . ARG A 1 82 ? -6.987 18.918 9.040 1.00 89.88 82 ARG A O 1
ATOM 659 N N . SER A 1 83 ? -7.296 19.688 11.132 1.00 91.44 83 SER A N 1
ATOM 660 C CA . SER A 1 83 ? -6.551 20.932 10.915 1.00 91.44 83 SER A CA 1
ATOM 661 C C . SER A 1 83 ? -5.085 20.666 10.573 1.00 91.44 83 SER A C 1
ATOM 663 O O . SER A 1 83 ? -4.567 21.288 9.650 1.00 91.44 83 SER A O 1
ATOM 665 N N . PHE A 1 84 ? -4.442 19.696 11.231 1.00 87.25 84 PHE A N 1
ATOM 666 C CA . PHE A 1 84 ? -3.078 19.285 10.896 1.00 87.25 84 PHE A CA 1
ATOM 667 C C . PHE A 1 84 ? -2.966 18.714 9.483 1.00 87.25 84 PHE A C 1
ATOM 669 O O . PHE A 1 84 ? -2.028 19.057 8.771 1.00 87.25 84 PHE A O 1
ATOM 676 N N . ARG A 1 85 ? -3.921 17.880 9.054 1.00 84.62 85 ARG A N 1
ATOM 677 C CA . ARG A 1 85 ? -3.945 17.346 7.683 1.00 84.62 85 ARG A CA 1
ATOM 678 C C . ARG A 1 85 ? -4.122 18.455 6.653 1.00 84.62 85 ARG A C 1
ATOM 680 O O . ARG A 1 85 ? -3.337 18.524 5.723 1.00 84.62 85 ARG A O 1
ATOM 687 N N . THR A 1 86 ? -5.071 19.366 6.866 1.00 85.25 86 THR A N 1
ATOM 688 C CA . THR A 1 86 ? -5.251 20.524 5.979 1.00 85.25 86 THR A CA 1
ATOM 689 C C . THR A 1 86 ? -4.006 21.408 5.940 1.00 85.25 86 THR A C 1
ATOM 691 O O . THR A 1 86 ? -3.615 21.857 4.871 1.00 85.25 86 THR A O 1
ATOM 694 N N . ALA A 1 87 ? -3.364 21.663 7.082 1.00 83.69 87 ALA A N 1
ATOM 695 C CA . ALA A 1 87 ? -2.138 22.455 7.130 1.00 83.69 87 ALA A CA 1
ATOM 696 C C . ALA A 1 87 ? -0.974 21.768 6.400 1.00 83.69 87 ALA A C 1
ATOM 698 O O . ALA A 1 87 ? -0.187 22.452 5.754 1.00 83.69 87 ALA A O 1
ATOM 699 N N . LEU A 1 88 ? -0.882 20.436 6.479 1.00 80.38 88 LEU A N 1
ATOM 700 C CA . LEU A 1 88 ? 0.095 19.656 5.725 1.00 80.38 88 LEU A CA 1
ATOM 701 C C . LEU A 1 88 ? -0.178 19.750 4.220 1.00 80.38 88 LEU A C 1
ATOM 703 O O . LEU A 1 88 ? 0.718 20.145 3.485 1.00 80.38 88 LEU A O 1
ATOM 707 N N . ASP A 1 89 ? -1.418 19.499 3.794 1.00 74.75 89 ASP A N 1
ATOM 708 C CA . ASP A 1 89 ? -1.831 19.589 2.387 1.00 74.75 89 ASP A CA 1
ATOM 709 C C . ASP A 1 89 ? -1.611 21.009 1.812 1.00 74.75 89 ASP A C 1
ATOM 711 O O . ASP A 1 89 ? -1.294 21.162 0.639 1.00 74.75 89 ASP A O 1
ATOM 715 N N . LEU A 1 90 ? -1.764 22.065 2.625 1.00 73.38 90 LEU A N 1
ATOM 716 C CA . LEU A 1 90 ? -1.503 23.458 2.222 1.00 73.38 90 LEU A CA 1
ATOM 717 C C . LEU A 1 90 ? -0.016 23.845 2.259 1.00 73.38 90 LEU A C 1
ATOM 719 O O . LEU A 1 90 ? 0.384 24.781 1.569 1.00 73.38 90 LEU A O 1
ATOM 723 N N . SER A 1 91 ? 0.784 23.189 3.103 1.00 67.69 91 SER A N 1
ATOM 724 C CA . SER A 1 91 ? 2.236 23.385 3.172 1.00 67.69 91 SER A CA 1
ATOM 725 C C . SER A 1 91 ? 2.969 22.625 2.070 1.00 67.69 91 SER A C 1
ATOM 727 O O . SER A 1 91 ? 4.120 22.952 1.775 1.00 67.69 91 SER A O 1
ATOM 729 N N . GLU A 1 92 ? 2.344 21.605 1.490 1.00 65.94 92 GLU A N 1
ATOM 730 C CA . GLU A 1 92 ? 2.793 21.021 0.238 1.00 65.94 92 GLU A CA 1
ATOM 731 C C . GLU A 1 92 ? 2.609 22.082 -0.857 1.00 65.94 92 GLU A C 1
ATOM 733 O O . GLU A 1 92 ? 1.491 22.419 -1.243 1.00 65.94 92 GLU A O 1
ATOM 738 N N . GLU A 1 93 ? 3.716 22.676 -1.321 1.00 56.69 93 GLU A N 1
ATOM 739 C CA . GLU A 1 93 ? 3.697 23.566 -2.484 1.00 56.69 93 GLU A CA 1
ATOM 740 C C . GLU A 1 93 ? 2.980 22.843 -3.628 1.00 56.69 93 GLU A C 1
ATOM 742 O O . GLU A 1 93 ? 3.414 21.762 -4.043 1.00 56.69 93 GLU A O 1
ATOM 747 N N . GLN A 1 94 ? 1.880 23.427 -4.128 1.00 56.94 94 GLN A N 1
ATOM 748 C CA . GLN A 1 94 ? 1.240 22.934 -5.346 1.00 56.94 94 GLN A CA 1
ATOM 749 C C . GLN A 1 94 ? 2.338 22.825 -6.405 1.00 56.94 94 GLN A C 1
ATOM 751 O O . GLN A 1 94 ? 3.037 23.820 -6.635 1.00 56.94 94 GLN A O 1
ATOM 756 N N . PRO A 1 95 ? 2.554 21.637 -7.000 1.00 55.59 95 PRO A N 1
ATOM 757 C CA . PRO A 1 95 ? 3.606 21.481 -7.984 1.00 55.59 95 PRO A CA 1
ATOM 758 C C . PRO A 1 95 ? 3.377 22.533 -9.064 1.00 55.59 95 PRO A C 1
ATOM 760 O O . PRO A 1 95 ? 2.262 22.667 -9.570 1.00 55.59 95 PRO A O 1
ATOM 763 N N . ALA A 1 96 ? 4.416 23.320 -9.359 1.00 55.94 96 ALA A N 1
ATOM 764 C CA . ALA A 1 96 ? 4.370 24.270 -10.457 1.00 55.94 96 ALA A CA 1
ATOM 765 C C . ALA A 1 96 ? 3.838 23.527 -11.685 1.00 55.94 96 ALA A C 1
ATOM 767 O O . ALA A 1 96 ? 4.373 22.470 -12.025 1.00 55.94 96 ALA A O 1
ATOM 768 N N . GLU A 1 97 ? 2.766 24.040 -12.291 1.00 56.88 97 GLU A N 1
ATOM 769 C CA . GLU A 1 97 ? 2.180 23.459 -13.493 1.00 56.88 97 GLU A CA 1
ATOM 770 C C . GLU A 1 97 ? 3.282 23.442 -14.559 1.00 56.88 97 GLU A C 1
ATOM 772 O O . GLU A 1 97 ? 3.665 24.476 -15.114 1.00 56.88 97 GLU A O 1
ATOM 777 N N . LEU A 1 98 ? 3.905 22.278 -14.746 1.00 56.88 98 LEU A N 1
ATOM 778 C CA . LEU A 1 98 ? 5.095 22.141 -15.569 1.00 56.88 98 LEU A CA 1
ATOM 779 C C . LEU A 1 98 ? 4.628 22.010 -17.018 1.00 56.88 98 LEU A C 1
ATOM 781 O O . LEU A 1 98 ? 4.595 20.926 -17.592 1.00 56.88 98 LEU A O 1
ATOM 785 N N . VAL A 1 99 ? 4.187 23.124 -17.601 1.00 61.66 99 VAL A N 1
ATOM 786 C CA . VAL A 1 99 ? 3.660 23.139 -18.966 1.00 61.66 99 VAL A CA 1
ATOM 787 C C . VAL A 1 99 ? 4.828 23.027 -19.946 1.00 61.66 99 VAL A C 1
ATOM 789 O O . VAL A 1 99 ? 5.476 24.013 -20.298 1.00 61.66 99 VAL A O 1
ATOM 792 N N . GLY A 1 100 ? 5.115 21.807 -20.395 1.00 68.44 100 GLY A N 1
ATOM 793 C CA . GLY A 1 100 ? 5.990 21.573 -21.539 1.00 68.44 100 GLY A CA 1
ATOM 794 C C . GLY A 1 100 ? 5.288 21.986 -22.834 1.00 68.44 100 GLY A C 1
ATOM 795 O O . GLY A 1 100 ? 4.235 21.446 -23.165 1.00 68.44 100 GLY A O 1
ATOM 796 N N . HIS A 1 101 ? 5.857 22.930 -23.587 1.00 71.69 101 HIS A N 1
ATOM 797 C CA . HIS A 1 101 ? 5.367 23.259 -24.927 1.00 71.69 101 HIS A CA 1
ATOM 798 C C . HIS A 1 101 ? 6.117 22.433 -25.976 1.00 71.69 101 HIS A C 1
ATOM 800 O O . HIS A 1 101 ? 7.344 22.488 -26.053 1.00 71.69 101 HIS A O 1
ATOM 806 N N . VAL A 1 102 ? 5.378 21.677 -26.788 1.00 77.25 102 VAL A N 1
ATOM 807 C CA . VAL A 1 102 ? 5.927 20.894 -27.900 1.00 77.25 102 VAL A CA 1
ATOM 808 C C . VAL A 1 102 ? 5.372 21.456 -29.206 1.00 77.25 102 VAL A C 1
ATOM 810 O O . VAL A 1 102 ? 4.188 21.299 -29.497 1.00 77.25 102 VAL A O 1
ATOM 813 N N . GLU A 1 103 ? 6.230 22.102 -29.994 1.00 84.06 103 GLU A N 1
ATOM 814 C CA . GLU A 1 103 ? 5.901 22.596 -31.334 1.00 84.06 103 GLU A CA 1
ATOM 815 C C . GLU A 1 103 ? 6.388 21.592 -32.391 1.00 84.06 103 GLU A C 1
ATOM 817 O O . GLU A 1 103 ? 7.530 21.130 -32.348 1.00 84.06 103 GLU A O 1
ATOM 822 N N . LEU A 1 104 ? 5.512 21.215 -33.327 1.00 82.69 104 LEU A N 1
ATOM 823 C CA . LEU A 1 104 ? 5.790 20.215 -34.362 1.00 82.69 104 LEU A CA 1
ATOM 824 C C . LEU A 1 104 ? 5.297 20.720 -35.719 1.00 82.69 104 LEU A C 1
ATOM 826 O O . LEU A 1 104 ? 4.115 21.024 -35.878 1.00 82.69 104 LEU A O 1
ATOM 830 N N . THR A 1 105 ? 6.176 20.713 -36.719 1.00 87.88 105 THR A N 1
ATOM 831 C CA . THR A 1 105 ? 5.805 20.944 -38.121 1.00 87.88 105 THR A CA 1
ATOM 832 C C . THR A 1 105 ? 5.698 19.602 -38.835 1.00 87.88 105 THR A C 1
ATOM 834 O O . THR A 1 105 ? 6.672 18.853 -38.899 1.00 87.88 105 THR A O 1
ATOM 837 N N . VAL A 1 106 ? 4.516 19.286 -39.369 1.00 84.69 106 VAL A N 1
ATOM 838 C CA . VAL A 1 106 ? 4.254 18.039 -40.105 1.00 84.69 106 VAL A CA 1
ATOM 839 C C . VAL A 1 106 ? 4.123 18.355 -41.592 1.00 84.69 106 VAL A C 1
ATOM 841 O O . VAL A 1 106 ? 3.206 19.069 -41.987 1.00 84.69 106 VAL A O 1
ATOM 844 N N . ASP A 1 107 ? 5.022 17.803 -42.407 1.00 88.56 107 ASP A N 1
ATOM 845 C CA . ASP A 1 107 ? 4.940 17.853 -43.871 1.00 88.56 107 ASP A CA 1
ATOM 846 C C . ASP A 1 107 ? 4.420 16.510 -44.409 1.00 88.56 107 ASP A C 1
ATOM 848 O O . ASP A 1 107 ? 4.918 15.443 -44.038 1.00 88.56 107 ASP A O 1
ATOM 852 N N . ALA A 1 108 ? 3.385 16.555 -45.248 1.00 88.25 108 ALA A N 1
ATOM 853 C CA . ALA A 1 108 ? 2.720 15.378 -45.793 1.00 88.25 108 ALA A CA 1
ATOM 854 C C . ALA A 1 108 ? 2.322 15.603 -47.257 1.00 88.25 108 ALA A C 1
ATOM 856 O O . ALA A 1 108 ? 1.618 16.553 -47.590 1.00 88.25 108 ALA A O 1
ATOM 857 N N . ALA A 1 109 ? 2.709 14.670 -48.132 1.00 89.50 109 ALA A N 1
ATOM 858 C CA . ALA A 1 109 ? 2.445 14.753 -49.572 1.00 89.50 109 ALA A CA 1
ATOM 859 C C . ALA A 1 109 ? 0.954 14.627 -49.949 1.00 89.50 109 ALA A C 1
ATOM 861 O O . ALA A 1 109 ? 0.551 15.025 -51.040 1.00 89.50 109 ALA A O 1
ATOM 862 N N . VAL A 1 110 ? 0.135 14.048 -49.067 1.00 91.50 110 VAL A N 1
ATOM 863 C CA . VAL A 1 110 ? -1.306 13.847 -49.260 1.00 91.50 110 VAL A CA 1
ATOM 864 C C . VAL A 1 110 ? -2.019 14.188 -47.956 1.00 91.50 110 VAL A C 1
ATOM 866 O O . VAL A 1 110 ? -1.584 13.769 -46.884 1.00 91.50 110 VAL A O 1
ATOM 869 N N . ALA A 1 111 ? -3.128 14.925 -48.046 1.00 89.81 111 ALA A N 1
ATOM 870 C CA . ALA A 1 111 ? -3.942 15.266 -46.885 1.00 89.81 111 ALA A CA 1
ATOM 871 C C . ALA A 1 111 ? -4.534 14.001 -46.237 1.00 89.81 111 ALA A C 1
ATOM 873 O O . ALA A 1 111 ? -5.176 13.190 -46.907 1.00 89.81 111 ALA A O 1
ATOM 874 N N . GLY A 1 112 ? -4.341 13.844 -44.926 1.00 90.50 112 GLY A N 1
ATOM 875 C CA . GLY A 1 112 ? -4.858 12.702 -44.177 1.00 90.50 112 GLY A CA 1
ATOM 876 C C . GLY A 1 112 ? -4.559 12.775 -42.676 1.00 90.50 112 GLY A C 1
ATOM 877 O O . GLY A 1 112 ? -3.783 13.626 -42.239 1.00 90.50 112 GLY A O 1
ATOM 878 N N . PRO A 1 113 ? -5.183 11.900 -41.867 1.00 88.69 113 PRO A N 1
ATOM 879 C CA . PRO A 1 113 ? -4.931 11.840 -40.432 1.00 88.69 113 PRO A CA 1
ATOM 880 C C . PRO A 1 113 ? -3.515 11.324 -40.139 1.00 88.69 113 PRO A C 1
ATOM 882 O O . PRO A 1 113 ? -3.104 10.286 -40.659 1.00 88.69 113 PRO A O 1
ATOM 885 N N . VAL A 1 114 ? -2.793 12.013 -39.250 1.00 85.88 114 VAL A N 1
ATOM 886 C CA . VAL A 1 114 ? -1.462 11.613 -38.765 1.00 85.88 114 VAL A CA 1
ATOM 887 C C . VAL A 1 114 ? -1.552 11.268 -37.280 1.00 85.88 114 VAL A C 1
ATOM 889 O O . VAL A 1 114 ? -2.170 11.989 -36.500 1.00 85.88 114 VAL A O 1
ATOM 892 N N . ARG A 1 115 ? -0.936 10.152 -36.873 1.00 88.56 115 ARG A N 1
ATOM 893 C CA . ARG A 1 115 ? -0.811 9.761 -35.463 1.00 88.56 115 ARG A CA 1
ATOM 894 C C . ARG A 1 115 ? 0.565 10.166 -34.950 1.00 88.56 115 ARG A C 1
ATOM 896 O O . ARG A 1 115 ? 1.570 9.661 -35.441 1.00 88.56 115 ARG A O 1
ATOM 903 N N . LEU A 1 116 ? 0.594 11.014 -33.929 1.00 84.75 116 LEU A N 1
ATOM 904 C CA . LEU A 1 116 ? 1.814 11.409 -33.230 1.00 84.75 116 LEU A CA 1
ATOM 905 C C . LEU A 1 116 ? 1.939 10.615 -31.923 1.00 84.75 116 LEU A C 1
ATOM 907 O O . LEU A 1 116 ? 0.940 10.334 -31.262 1.00 84.75 116 LEU A O 1
ATOM 911 N N . ARG A 1 117 ? 3.166 10.232 -31.561 1.00 87.50 117 ARG A N 1
ATOM 912 C CA . ARG A 1 117 ? 3.493 9.623 -30.266 1.00 87.50 117 ARG A CA 1
ATOM 913 C C . ARG A 1 117 ? 4.600 10.449 -29.630 1.00 87.50 117 ARG A C 1
ATOM 915 O O . ARG A 1 117 ? 5.701 10.488 -30.168 1.00 87.50 117 ARG A O 1
ATOM 922 N N . LEU A 1 118 ? 4.299 11.076 -28.498 1.00 83.12 118 LEU A N 1
ATOM 923 C CA . LEU A 1 118 ? 5.287 11.748 -27.662 1.00 83.12 118 LEU A CA 1
ATOM 924 C C . LEU A 1 118 ? 5.809 10.759 -26.613 1.00 83.12 118 LEU A C 1
ATOM 926 O O . LEU A 1 118 ? 5.057 9.941 -26.085 1.00 83.12 118 LEU A O 1
ATOM 930 N N . SER A 1 119 ? 7.106 10.793 -26.341 1.00 84.88 119 SER A N 1
ATOM 931 C CA . SER A 1 119 ? 7.736 10.009 -25.279 1.00 84.88 119 SER A CA 1
ATOM 932 C C . SER A 1 119 ? 8.774 10.895 -24.613 1.00 84.88 119 SER A C 1
ATOM 934 O O . SER A 1 119 ? 9.618 11.468 -25.298 1.00 84.88 119 SER A O 1
ATOM 936 N N . HIS A 1 120 ? 8.682 11.042 -23.298 1.00 79.81 120 HIS A N 1
ATOM 937 C CA . HIS A 1 120 ? 9.569 11.891 -22.512 1.00 79.81 120 HIS A CA 1
ATOM 938 C C . HIS A 1 120 ? 9.876 11.224 -21.172 1.00 79.81 120 HIS A C 1
ATOM 940 O O . HIS A 1 120 ? 9.217 10.266 -20.769 1.00 79.81 120 HIS A O 1
ATOM 946 N N . LEU A 1 121 ? 10.909 11.728 -20.504 1.00 80.81 121 LEU A N 1
ATOM 947 C CA . LEU A 1 121 ? 11.257 11.340 -19.145 1.00 80.81 121 LEU A CA 1
ATOM 948 C C . LEU A 1 121 ? 10.707 12.400 -18.194 1.00 80.81 121 LEU A C 1
ATOM 950 O O . LEU A 1 121 ? 10.949 13.589 -18.396 1.00 80.81 121 LEU A O 1
ATOM 954 N N . VAL A 1 122 ? 9.985 11.964 -17.166 1.00 79.25 122 VAL A N 1
ATOM 955 C CA . VAL A 1 122 ? 9.553 12.816 -16.054 1.00 79.25 122 VAL A CA 1
ATOM 956 C C . VAL A 1 122 ? 10.337 12.450 -14.801 1.00 79.25 122 VAL A C 1
ATOM 958 O O . VAL A 1 122 ? 10.490 11.261 -14.503 1.00 79.25 122 VAL A O 1
ATOM 961 N N . PRO A 1 123 ? 10.865 13.439 -14.061 1.00 79.00 123 PRO A N 1
ATOM 962 C CA . PRO A 1 123 ? 11.418 13.187 -12.741 1.00 79.00 123 PRO A CA 1
ATOM 963 C C . PRO A 1 123 ? 10.289 12.895 -11.739 1.00 79.00 123 PRO A C 1
ATOM 965 O O . PRO A 1 123 ? 9.107 12.907 -12.075 1.00 79.00 123 PRO A O 1
ATOM 968 N N . CYS A 1 124 ? 10.661 12.682 -10.476 1.00 83.50 124 CYS A N 1
ATOM 969 C CA . CYS A 1 124 ? 9.717 12.583 -9.356 1.00 83.50 124 CYS A CA 1
ATOM 970 C C . CYS A 1 124 ? 8.793 11.355 -9.394 1.00 83.50 124 CYS A C 1
ATOM 972 O O . CYS A 1 124 ? 7.705 11.396 -8.827 1.00 83.50 124 CYS A O 1
ATOM 974 N N . ALA A 1 125 ? 9.242 10.258 -10.005 1.00 87.75 125 ALA A N 1
ATOM 975 C CA . ALA A 1 125 ? 8.633 8.938 -9.888 1.00 87.75 125 ALA A CA 1
ATOM 976 C C . ALA A 1 125 ? 9.631 7.940 -9.281 1.00 87.75 125 ALA A C 1
ATOM 978 O O . ALA A 1 125 ? 10.804 7.912 -9.656 1.00 87.75 125 ALA A O 1
ATOM 979 N N . LEU A 1 126 ? 9.161 7.115 -8.349 1.00 88.62 126 LEU A N 1
ATOM 980 C CA . LEU A 1 126 ? 9.935 6.084 -7.662 1.00 88.62 126 LEU A CA 1
ATOM 981 C C . LEU A 1 126 ? 9.052 4.856 -7.446 1.00 88.62 126 LEU A C 1
ATOM 983 O O . LEU A 1 126 ? 7.843 4.972 -7.260 1.00 88.62 126 LEU A O 1
ATOM 987 N N . TRP A 1 127 ? 9.661 3.676 -7.395 1.00 92.19 127 TRP A N 1
ATOM 988 C CA . TRP A 1 127 ? 8.974 2.477 -6.939 1.00 92.19 127 TRP A CA 1
ATOM 989 C C . TRP A 1 127 ? 9.863 1.617 -6.038 1.00 92.19 127 TRP A C 1
ATOM 991 O O . TRP A 1 127 ? 11.080 1.798 -6.013 1.00 92.19 127 TRP A O 1
ATOM 1001 N N . ARG A 1 128 ? 9.261 0.689 -5.288 1.00 91.31 128 ARG A N 1
ATOM 1002 C CA . ARG A 1 128 ? 9.933 -0.341 -4.478 1.00 91.31 128 ARG A CA 1
ATOM 1003 C C . ARG A 1 128 ? 9.113 -1.632 -4.465 1.00 91.31 128 ARG A C 1
ATOM 1005 O O . ARG A 1 128 ? 7.889 -1.541 -4.445 1.00 91.31 128 ARG A O 1
ATOM 1012 N N . PRO A 1 129 ? 9.742 -2.817 -4.422 1.00 93.56 129 PRO A N 1
ATOM 1013 C CA . PRO A 1 129 ? 9.020 -4.062 -4.191 1.00 93.56 129 PRO A CA 1
ATOM 1014 C C . PRO A 1 129 ? 8.517 -4.130 -2.741 1.00 93.56 129 PRO A C 1
ATOM 1016 O O . PRO A 1 129 ? 9.172 -3.636 -1.821 1.00 93.56 129 PRO A O 1
ATOM 1019 N N . ALA A 1 130 ? 7.381 -4.777 -2.532 1.00 95.12 130 ALA A N 1
ATOM 1020 C CA . ALA A 1 130 ? 6.877 -5.175 -1.229 1.00 95.12 130 ALA A CA 1
ATOM 1021 C C . ALA A 1 130 ? 6.205 -6.537 -1.364 1.00 95.12 130 ALA A C 1
ATOM 1023 O O . ALA A 1 130 ? 5.560 -6.818 -2.374 1.00 95.12 130 ALA A O 1
ATOM 1024 N N . TYR A 1 131 ? 6.352 -7.378 -0.351 1.00 96.50 131 TYR A N 1
ATOM 1025 C CA . TYR A 1 131 ? 5.885 -8.753 -0.414 1.00 96.50 131 TYR A CA 1
ATOM 1026 C C . TYR A 1 131 ? 4.918 -9.053 0.712 1.00 96.50 131 TYR A C 1
ATOM 1028 O O . TYR A 1 131 ? 5.046 -8.529 1.819 1.00 96.50 131 TYR A O 1
ATOM 1036 N N . ARG A 1 132 ? 3.999 -9.973 0.449 1.00 97.19 132 ARG A N 1
ATOM 1037 C CA . ARG A 1 132 ? 3.158 -10.581 1.471 1.00 97.19 132 ARG A CA 1
ATOM 1038 C C . ARG A 1 132 ? 3.203 -12.089 1.311 1.00 97.19 132 ARG A C 1
ATOM 1040 O O . ARG A 1 132 ? 2.884 -12.613 0.249 1.00 97.19 132 ARG A O 1
ATOM 1047 N N . ALA A 1 133 ? 3.629 -12.775 2.362 1.00 96.81 133 ALA A N 1
ATOM 1048 C CA . ALA A 1 133 ? 3.780 -14.219 2.384 1.00 96.81 133 ALA A CA 1
ATOM 1049 C C . ALA A 1 133 ? 2.774 -14.815 3.372 1.00 96.81 133 ALA A C 1
ATOM 1051 O O . ALA A 1 133 ? 2.863 -14.573 4.576 1.00 96.81 133 ALA A O 1
ATOM 1052 N N . VAL A 1 134 ? 1.809 -15.577 2.862 1.00 97.19 134 VAL A N 1
ATOM 1053 C CA . VAL A 1 134 ? 0.758 -16.225 3.653 1.00 97.19 134 VAL A CA 1
ATOM 1054 C C . VAL A 1 134 ? 1.019 -17.725 3.692 1.00 97.19 134 VAL A C 1
ATOM 1056 O O . VAL A 1 134 ? 0.943 -18.386 2.657 1.00 97.19 134 VAL A O 1
ATOM 1059 N N . LEU A 1 135 ? 1.329 -18.259 4.874 1.00 96.25 135 LEU A N 1
ATOM 1060 C CA . LEU A 1 135 ? 1.476 -19.698 5.104 1.00 96.25 135 LEU A CA 1
ATOM 1061 C C . LEU A 1 135 ? 0.159 -20.285 5.620 1.00 96.25 135 LEU A C 1
ATOM 1063 O O . LEU A 1 135 ? -0.288 -19.896 6.697 1.00 96.25 135 LEU A O 1
ATOM 1067 N N . ASP A 1 136 ? -0.410 -21.243 4.895 1.00 95.06 136 ASP A N 1
ATOM 1068 C CA . ASP A 1 136 ? -1.594 -22.018 5.276 1.00 95.06 136 ASP A CA 1
ATOM 1069 C C . ASP A 1 136 ? -1.281 -23.521 5.177 1.00 95.06 136 ASP A C 1
ATOM 1071 O O . ASP A 1 136 ? -1.089 -24.064 4.085 1.00 95.06 136 ASP A O 1
ATOM 1075 N N . GLY A 1 137 ? -1.141 -24.186 6.328 1.00 92.69 137 GLY A N 1
ATOM 1076 C CA . GLY A 1 137 ? -0.605 -25.548 6.403 1.00 92.69 137 GLY A CA 1
ATOM 1077 C C . GLY A 1 137 ? 0.774 -25.658 5.737 1.00 92.69 137 GLY A C 1
ATOM 1078 O O . GLY A 1 137 ? 1.714 -24.969 6.134 1.00 92.69 137 GLY A O 1
ATOM 1079 N N . ASP A 1 138 ? 0.864 -26.497 4.702 1.00 94.00 138 ASP A N 1
ATOM 1080 C CA . ASP A 1 138 ? 2.074 -26.713 3.890 1.00 94.00 138 ASP A CA 1
ATOM 1081 C C . ASP A 1 138 ? 2.052 -25.910 2.572 1.00 94.00 138 ASP A C 1
ATOM 1083 O O . ASP A 1 138 ? 2.814 -26.186 1.643 1.00 94.00 138 ASP A O 1
ATOM 1087 N N . SER A 1 139 ? 1.151 -24.934 2.447 1.00 95.69 139 SER A N 1
ATOM 1088 C CA . SER A 1 139 ? 0.985 -24.098 1.259 1.00 95.69 139 SER A CA 1
ATOM 1089 C C . SER A 1 139 ? 1.397 -22.659 1.557 1.00 95.69 139 SER A C 1
ATOM 1091 O O . SER A 1 139 ? 0.860 -22.020 2.460 1.00 95.69 139 SER A O 1
ATOM 1093 N N . LEU A 1 140 ? 2.337 -22.124 0.779 1.00 97.06 140 LEU A N 1
ATOM 1094 C CA . LEU A 1 140 ? 2.763 -20.730 0.859 1.00 97.06 140 LEU A CA 1
ATOM 1095 C C . LEU A 1 140 ? 2.246 -19.962 -0.355 1.00 97.06 140 LEU A C 1
ATOM 1097 O O . LEU A 1 140 ? 2.534 -20.325 -1.496 1.00 97.06 140 LEU A O 1
ATOM 1101 N N . THR A 1 141 ? 1.532 -18.868 -0.106 1.00 97.69 141 THR A N 1
ATOM 1102 C CA . THR A 1 141 ? 1.183 -17.883 -1.133 1.00 97.69 141 THR A CA 1
ATOM 1103 C C . THR A 1 141 ? 2.077 -16.663 -0.982 1.00 97.69 141 THR A C 1
ATOM 1105 O O . THR A 1 141 ? 2.088 -16.045 0.082 1.00 97.69 141 THR A O 1
ATOM 1108 N N . LEU A 1 142 ? 2.825 -16.325 -2.032 1.00 97.62 142 LEU A N 1
ATOM 1109 C CA . LEU A 1 142 ? 3.650 -15.122 -2.091 1.00 97.62 142 LEU A CA 1
ATOM 1110 C C . LEU A 1 142 ? 3.031 -14.131 -3.078 1.00 97.62 142 LEU A C 1
ATOM 1112 O O . LEU A 1 142 ? 2.958 -14.400 -4.277 1.00 97.62 142 LEU A O 1
ATOM 1116 N N . GLU A 1 143 ? 2.614 -12.983 -2.561 1.00 97.62 143 GLU A N 1
ATOM 1117 C CA . GLU A 1 143 ? 2.150 -11.828 -3.325 1.00 97.62 143 GLU A CA 1
ATOM 1118 C C . GLU A 1 143 ? 3.306 -10.826 -3.436 1.00 97.62 143 GLU A C 1
ATOM 1120 O O . GLU A 1 143 ? 3.954 -10.497 -2.440 1.00 97.62 143 GLU A O 1
ATOM 1125 N N . THR A 1 144 ? 3.581 -10.359 -4.653 1.00 97.31 144 THR A N 1
ATOM 1126 C CA . THR A 1 144 ? 4.536 -9.288 -4.941 1.00 97.31 144 THR A CA 1
ATOM 1127 C C . THR A 1 144 ? 3.774 -8.060 -5.407 1.00 97.31 144 THR A C 1
ATOM 1129 O O . THR A 1 144 ? 3.126 -8.075 -6.457 1.00 97.31 144 THR A O 1
ATOM 1132 N N . ASP A 1 145 ? 3.930 -6.981 -4.658 1.00 96.88 145 ASP A N 1
ATOM 1133 C CA . ASP A 1 145 ? 3.457 -5.651 -4.993 1.00 96.88 145 ASP A CA 1
ATOM 1134 C C . ASP A 1 145 ? 4.638 -4.729 -5.310 1.00 96.88 145 ASP A C 1
ATOM 1136 O O . ASP A 1 145 ? 5.757 -4.899 -4.824 1.00 96.88 145 ASP A O 1
ATOM 1140 N N . ALA A 1 146 ? 4.367 -3.686 -6.079 1.00 95.56 146 ALA A N 1
ATOM 1141 C CA . ALA A 1 146 ? 5.206 -2.512 -6.187 1.00 95.56 146 ALA A CA 1
ATOM 1142 C C . ALA A 1 146 ? 4.534 -1.354 -5.452 1.00 95.56 146 ALA A C 1
ATOM 1144 O O . ALA A 1 146 ? 3.418 -0.958 -5.779 1.00 95.56 146 ALA A O 1
ATOM 1145 N N . MET A 1 147 ? 5.218 -0.789 -4.465 1.00 96.06 147 MET A N 1
ATOM 1146 C CA . MET A 1 147 ? 4.867 0.524 -3.940 1.00 96.06 147 MET A CA 1
ATOM 1147 C C . MET A 1 147 ? 5.384 1.568 -4.921 1.00 96.06 147 MET A C 1
ATOM 1149 O O . MET A 1 147 ? 6.582 1.606 -5.188 1.00 96.06 147 MET A O 1
ATOM 1153 N N . VAL A 1 148 ? 4.492 2.384 -5.467 1.00 95.12 148 VAL A N 1
ATOM 1154 C CA . VAL A 1 148 ? 4.794 3.432 -6.441 1.00 95.12 148 VAL A CA 1
ATOM 1155 C C . VAL A 1 148 ? 4.497 4.782 -5.804 1.00 95.12 148 VAL A C 1
ATOM 1157 O O . VAL A 1 148 ? 3.417 4.989 -5.259 1.00 95.12 148 VAL A O 1
ATOM 1160 N N . TRP A 1 149 ? 5.456 5.697 -5.888 1.00 92.75 149 TRP A N 1
ATOM 1161 C CA . TRP A 1 149 ? 5.313 7.092 -5.490 1.00 92.75 149 TRP A CA 1
ATOM 1162 C C . TRP A 1 149 ? 5.546 7.954 -6.710 1.00 92.75 149 TRP A C 1
ATOM 1164 O O . TRP A 1 149 ? 6.555 7.785 -7.403 1.00 92.75 149 TRP A O 1
ATOM 1174 N N . GLN A 1 150 ? 4.657 8.906 -6.958 1.00 89.81 150 GLN A N 1
ATOM 1175 C CA . GLN A 1 150 ? 4.873 9.851 -8.036 1.00 89.81 150 GLN A CA 1
ATOM 1176 C C . GLN A 1 150 ? 4.339 11.232 -7.672 1.00 89.81 150 GLN A C 1
ATOM 1178 O O . GLN A 1 150 ? 3.283 11.375 -7.064 1.00 89.81 150 GLN A O 1
ATOM 1183 N N . ARG A 1 151 ? 5.117 12.249 -8.025 1.00 86.69 151 ARG A N 1
ATOM 1184 C CA . ARG A 1 151 ? 4.746 13.665 -7.980 1.00 86.69 151 ARG A CA 1
ATOM 1185 C C . ARG A 1 151 ? 5.263 14.336 -9.246 1.00 86.69 151 ARG A C 1
ATOM 1187 O O . ARG A 1 151 ? 5.974 15.337 -9.206 1.00 86.69 151 ARG A O 1
ATOM 1194 N N . THR A 1 152 ? 4.982 13.687 -10.371 1.00 84.44 152 THR A N 1
ATOM 1195 C CA . THR A 1 152 ? 5.430 14.096 -11.710 1.00 84.44 152 THR A CA 1
ATOM 1196 C C . THR A 1 152 ? 4.669 15.315 -12.228 1.00 84.44 152 THR A C 1
ATOM 1198 O O . THR A 1 152 ? 5.110 15.943 -13.183 1.00 84.44 152 THR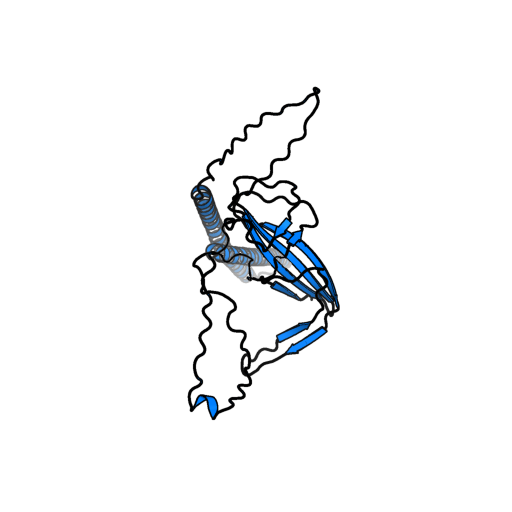 A O 1
ATOM 1201 N N . GLY A 1 153 ? 3.556 15.668 -11.574 1.00 82.19 153 GLY A N 1
ATOM 1202 C CA . GLY A 1 153 ? 2.617 16.700 -12.016 1.00 82.19 153 GLY A CA 1
ATOM 1203 C C . GLY A 1 153 ? 1.515 16.160 -12.930 1.00 82.19 153 GLY A C 1
ATOM 1204 O O . GLY A 1 153 ? 0.583 16.892 -13.241 1.00 82.19 153 GLY A O 1
ATOM 1205 N N . GLU A 1 154 ? 1.588 14.885 -13.320 1.00 85.31 154 GLU A N 1
ATOM 1206 C CA . GLU A 1 154 ? 0.611 14.233 -14.189 1.00 85.31 154 GLU A CA 1
ATOM 1207 C C . GLU A 1 154 ? -0.033 13.048 -13.471 1.00 85.31 154 GLU A C 1
ATOM 1209 O O . GLU A 1 154 ? 0.656 12.162 -12.959 1.00 85.31 154 GLU A O 1
ATOM 1214 N N . ASP A 1 155 ? -1.363 12.999 -13.462 1.00 90.62 155 ASP A N 1
ATOM 1215 C CA . ASP A 1 155 ? -2.081 11.818 -12.998 1.00 90.62 155 ASP A CA 1
ATOM 1216 C C . ASP A 1 155 ? -1.970 10.702 -14.036 1.00 90.62 155 ASP A C 1
ATOM 1218 O O . ASP A 1 155 ? -2.407 10.831 -15.183 1.00 90.62 155 ASP A O 1
ATOM 1222 N N . TRP A 1 156 ? -1.426 9.560 -13.626 1.00 93.38 156 TRP A N 1
ATOM 1223 C CA . TRP A 1 156 ? -1.413 8.376 -14.471 1.00 93.38 156 TRP A CA 1
ATOM 1224 C C . TRP A 1 156 ? -2.768 7.696 -14.340 1.00 93.38 156 TRP A C 1
ATOM 1226 O O . TRP A 1 156 ? -3.104 7.207 -13.266 1.00 93.38 156 TRP A O 1
ATOM 1236 N N . SER A 1 157 ? -3.559 7.680 -15.410 1.00 95.06 157 SER A N 1
ATOM 1237 C CA . SER A 1 157 ? -4.892 7.070 -15.427 1.00 95.06 157 SER A CA 1
ATOM 1238 C C . SER A 1 157 ? -4.938 5.931 -16.439 1.00 95.06 157 SER A C 1
ATOM 1240 O O . SER A 1 157 ? -4.697 6.166 -17.621 1.00 95.06 157 SER A O 1
ATOM 1242 N N . ASP A 1 158 ? -5.257 4.715 -15.982 1.00 96.06 158 ASP A N 1
ATOM 1243 C CA . ASP A 1 158 ? -5.396 3.517 -16.829 1.00 96.06 158 ASP A CA 1
ATOM 1244 C C . ASP A 1 158 ? -4.147 3.231 -17.696 1.00 96.06 158 ASP A C 1
ATOM 1246 O O . ASP A 1 158 ? -4.221 2.914 -18.887 1.00 96.06 158 ASP A O 1
ATOM 1250 N N . VAL A 1 159 ? -2.953 3.371 -17.106 1.00 94.88 159 VAL A N 1
ATOM 1251 C CA . VAL A 1 159 ? -1.680 3.208 -17.821 1.00 94.88 159 VAL A CA 1
ATOM 1252 C C . VAL A 1 159 ? -1.136 1.790 -17.693 1.00 94.88 159 VAL A C 1
ATOM 1254 O O . VAL A 1 159 ? -1.218 1.153 -16.643 1.00 94.88 159 VAL A O 1
ATOM 1257 N N . ARG A 1 160 ? -0.493 1.295 -18.756 1.00 96.12 160 ARG A N 1
ATOM 1258 C CA . ARG A 1 160 ? 0.354 0.098 -18.659 1.00 96.12 160 ARG A CA 1
ATOM 1259 C C . ARG A 1 160 ? 1.665 0.479 -17.990 1.00 96.12 160 ARG A C 1
ATOM 1261 O O . ARG A 1 160 ? 2.461 1.205 -18.583 1.00 96.12 160 ARG A O 1
ATOM 1268 N N . LEU A 1 161 ? 1.871 -0.017 -16.776 1.00 95.12 161 LEU A N 1
ATOM 1269 C CA . LEU A 1 161 ? 3.039 0.312 -15.973 1.00 95.12 161 LEU A CA 1
ATOM 1270 C C . LEU A 1 161 ? 4.137 -0.746 -16.124 1.00 95.12 161 LEU A C 1
ATOM 1272 O O . LEU A 1 161 ? 3.922 -1.933 -15.868 1.00 95.12 161 LEU A O 1
ATOM 1276 N N . THR A 1 162 ? 5.329 -0.282 -16.490 1.00 94.50 162 THR A N 1
ATOM 1277 C CA . THR A 1 162 ? 6.565 -1.066 -16.492 1.00 94.50 162 THR A CA 1
ATOM 1278 C C . THR A 1 162 ? 7.517 -0.468 -15.463 1.00 94.50 162 THR A C 1
ATOM 1280 O O . THR A 1 162 ? 7.801 0.727 -15.478 1.00 94.50 162 THR A O 1
ATOM 1283 N N . LEU A 1 163 ? 8.007 -1.311 -14.565 1.00 92.19 163 LEU A N 1
ATOM 1284 C CA . LEU A 1 163 ? 8.878 -0.970 -13.450 1.00 92.19 163 LEU A CA 1
ATOM 1285 C C . LEU A 1 163 ? 10.279 -1.479 -13.766 1.00 92.19 163 LEU A C 1
ATOM 1287 O O . LEU A 1 163 ? 10.444 -2.634 -14.150 1.00 92.19 163 LEU A O 1
ATOM 1291 N N . SER A 1 164 ? 11.290 -0.633 -13.608 1.00 88.81 164 SER A N 1
ATOM 1292 C CA . SER A 1 164 ? 12.679 -0.992 -13.899 1.00 88.81 164 SER A CA 1
ATOM 1293 C C . SER A 1 164 ? 13.568 -0.691 -12.704 1.00 88.81 164 SER A C 1
ATOM 1295 O O . SER A 1 164 ? 13.429 0.369 -12.090 1.00 88.81 164 SER A O 1
ATOM 1297 N N . THR A 1 165 ? 14.485 -1.602 -12.374 1.00 85.75 165 THR A N 1
ATOM 1298 C CA . THR A 1 165 ? 15.553 -1.326 -11.398 1.00 85.75 165 THR A CA 1
ATOM 1299 C C . THR A 1 165 ? 16.685 -0.492 -12.004 1.00 85.75 165 THR A C 1
ATOM 1301 O O . THR A 1 165 ? 17.510 0.038 -11.265 1.00 85.75 165 THR A O 1
ATOM 1304 N N . ALA A 1 166 ? 16.704 -0.301 -13.332 1.00 74.88 166 ALA A N 1
ATOM 1305 C CA . ALA A 1 166 ? 17.630 0.629 -13.970 1.00 74.88 166 ALA A CA 1
ATOM 1306 C C . ALA A 1 166 ? 17.318 2.076 -13.566 1.00 74.88 166 ALA A C 1
ATOM 1308 O O . ALA A 1 166 ? 16.175 2.532 -13.638 1.00 74.88 166 ALA A O 1
ATOM 1309 N N . ARG A 1 167 ? 18.357 2.851 -13.244 1.00 65.12 167 ARG A N 1
ATOM 1310 C CA . ARG A 1 167 ? 18.245 4.302 -13.060 1.00 65.12 167 ARG A CA 1
ATOM 1311 C C . ARG A 1 167 ? 18.208 5.013 -14.415 1.00 65.12 167 ARG A C 1
ATOM 1313 O O . ARG A 1 167 ? 19.194 5.607 -14.834 1.00 65.12 167 ARG A O 1
ATOM 1320 N N . SER A 1 168 ? 17.059 4.999 -15.089 1.00 56.97 168 SER A N 1
ATOM 1321 C CA . SER A 1 168 ? 16.881 5.695 -16.378 1.00 56.97 168 SER A CA 1
ATOM 1322 C C . SER A 1 168 ? 17.059 7.221 -16.300 1.00 56.97 168 SER A C 1
ATOM 1324 O O . SER A 1 168 ? 17.248 7.856 -17.331 1.00 56.97 168 SER A O 1
ATOM 1326 N N . ALA A 1 169 ? 17.003 7.809 -15.098 1.00 54.78 169 ALA A N 1
ATOM 1327 C CA . ALA A 1 169 ? 17.188 9.243 -14.862 1.00 54.78 169 ALA A CA 1
ATOM 1328 C C . ALA A 1 169 ? 18.647 9.662 -14.587 1.00 54.78 169 ALA A C 1
ATOM 1330 O O . ALA A 1 169 ? 18.919 10.859 -14.492 1.00 54.78 169 ALA A O 1
ATOM 1331 N N . LEU A 1 170 ? 19.588 8.718 -14.434 1.00 53.84 170 LEU A N 1
ATOM 1332 C CA . LEU A 1 170 ? 21.004 9.078 -14.391 1.00 53.84 170 LEU A CA 1
ATOM 1333 C C . LEU A 1 170 ? 21.418 9.536 -15.786 1.00 53.84 170 LEU A C 1
ATOM 1335 O O . LEU A 1 170 ? 21.230 8.820 -16.767 1.00 53.84 170 LEU A O 1
ATOM 1339 N N . ALA A 1 171 ? 21.941 10.759 -15.839 1.00 48.22 171 ALA A N 1
ATOM 1340 C CA . ALA A 1 171 ? 22.467 11.378 -17.038 1.00 48.22 171 ALA A CA 1
ATOM 1341 C C . ALA A 1 171 ? 23.319 10.387 -17.837 1.00 48.22 171 ALA A C 1
ATOM 1343 O O . ALA A 1 171 ? 24.145 9.662 -17.288 1.00 48.22 171 ALA A O 1
ATOM 1344 N N . THR A 1 172 ? 23.127 10.418 -19.149 1.00 47.03 172 THR A N 1
ATOM 1345 C CA . THR A 1 172 ? 23.796 9.637 -20.193 1.00 47.03 172 THR A CA 1
ATOM 1346 C C . THR A 1 172 ? 25.313 9.845 -20.271 1.00 47.03 172 THR A C 1
ATOM 1348 O O . THR A 1 172 ? 25.917 9.443 -21.263 1.00 47.03 172 THR A O 1
ATOM 1351 N N . ASP A 1 173 ? 25.933 10.496 -19.283 1.00 49.38 173 ASP A N 1
ATOM 1352 C CA . ASP A 1 173 ? 27.371 10.720 -19.277 1.00 49.38 173 ASP A CA 1
ATOM 1353 C C . ASP A 1 173 ? 28.045 9.453 -18.727 1.00 49.38 173 ASP A C 1
ATOM 1355 O O . ASP A 1 173 ? 27.855 9.116 -17.552 1.00 49.38 173 ASP A O 1
ATOM 1359 N N . PRO A 1 174 ? 28.775 8.689 -19.561 1.00 52.41 174 PRO A N 1
ATOM 1360 C CA . PRO A 1 174 ? 29.475 7.506 -19.087 1.00 52.41 174 PRO A CA 1
ATOM 1361 C C . PRO A 1 174 ? 30.426 7.901 -17.948 1.00 52.41 174 PRO A C 1
ATOM 1363 O O . PRO A 1 174 ? 31.031 8.979 -17.999 1.00 52.41 174 PRO A O 1
ATOM 1366 N N . PRO A 1 175 ? 30.592 7.052 -16.913 1.00 58.22 175 PRO A N 1
ATOM 1367 C CA . PRO A 1 175 ? 31.543 7.339 -15.851 1.00 58.22 175 PRO A CA 1
ATOM 1368 C C . PRO A 1 175 ? 32.915 7.585 -16.477 1.00 58.22 175 PRO A C 1
ATOM 1370 O O . PRO A 1 175 ? 33.350 6.850 -17.368 1.00 58.22 175 PRO A O 1
ATOM 1373 N N . ARG A 1 176 ? 33.604 8.639 -16.030 1.00 65.31 176 ARG A N 1
ATOM 1374 C CA . ARG A 1 176 ? 34.961 8.911 -16.504 1.00 65.31 176 ARG A CA 1
ATOM 1375 C C . ARG A 1 176 ? 35.839 7.727 -16.116 1.00 65.31 176 ARG A C 1
ATOM 1377 O O . ARG A 1 176 ? 36.041 7.479 -14.930 1.00 65.31 176 ARG A O 1
ATOM 1384 N N . LEU A 1 177 ? 36.344 7.004 -17.113 1.00 74.38 177 LEU A N 1
ATOM 1385 C CA . LEU A 1 177 ? 37.299 5.924 -16.900 1.00 74.38 177 LEU A CA 1
ATOM 1386 C C . LEU A 1 177 ? 38.558 6.518 -16.258 1.00 74.38 177 LEU A C 1
ATOM 1388 O O . LEU A 1 177 ? 39.241 7.342 -16.867 1.00 74.38 177 LEU A O 1
ATOM 1392 N N . ALA A 1 178 ? 38.837 6.128 -15.019 1.00 76.62 178 ALA A N 1
ATOM 1393 C CA . ALA A 1 178 ? 40.118 6.375 -14.374 1.00 76.62 178 ALA A CA 1
ATOM 1394 C C . ALA A 1 178 ? 41.045 5.179 -14.633 1.00 76.62 178 ALA A C 1
ATOM 1396 O O . ALA A 1 178 ? 40.577 4.053 -14.799 1.00 76.62 178 ALA A O 1
ATOM 1397 N N . GLU A 1 179 ? 42.358 5.413 -14.676 1.00 78.06 179 GLU A N 1
ATOM 1398 C CA . GLU A 1 179 ? 43.328 4.317 -14.732 1.00 78.06 179 GLU A CA 1
ATOM 1399 C C . GLU A 1 179 ? 43.212 3.456 -13.465 1.00 78.06 179 GLU A C 1
ATOM 1401 O O . GLU A 1 179 ? 43.515 3.927 -12.368 1.00 78.06 179 GLU A O 1
ATOM 1406 N N . ASP A 1 180 ? 42.831 2.186 -13.616 1.00 78.62 180 ASP A N 1
ATOM 1407 C CA . ASP A 1 180 ? 42.971 1.185 -12.556 1.00 78.62 180 ASP A CA 1
ATOM 1408 C C . ASP A 1 180 ? 44.409 0.648 -12.565 1.00 78.62 180 ASP A C 1
ATOM 1410 O O . ASP A 1 180 ? 44.765 -0.307 -13.265 1.00 78.62 180 ASP A O 1
ATOM 1414 N N . ARG A 1 181 ? 45.299 1.361 -11.868 1.00 81.94 181 ARG A N 1
ATOM 1415 C CA . ARG A 1 181 ? 46.724 1.034 -11.843 1.00 81.94 181 ARG A CA 1
ATOM 1416 C C . ARG A 1 181 ? 46.987 -0.106 -10.865 1.00 81.94 181 ARG A C 1
ATOM 1418 O O . ARG A 1 181 ? 47.282 0.116 -9.691 1.00 81.94 181 ARG A O 1
ATOM 1425 N N . LEU A 1 182 ? 46.984 -1.327 -11.389 1.00 76.88 182 LEU A N 1
ATOM 1426 C CA . LEU A 1 182 ? 47.477 -2.496 -10.669 1.00 76.88 182 LEU A CA 1
ATOM 1427 C C . LEU A 1 182 ? 48.969 -2.315 -10.362 1.00 76.88 182 LEU A C 1
ATOM 1429 O O . LEU A 1 182 ? 49.808 -2.239 -11.262 1.00 76.88 182 LEU A O 1
ATOM 1433 N N . THR A 1 183 ? 49.307 -2.239 -9.077 1.00 81.88 183 THR A N 1
ATOM 1434 C CA . THR A 1 183 ? 50.697 -2.233 -8.619 1.00 81.88 183 THR A CA 1
ATOM 1435 C C . THR A 1 183 ? 51.014 -3.572 -7.977 1.00 81.88 183 THR A C 1
ATOM 1437 O O . THR A 1 183 ? 50.279 -4.072 -7.127 1.00 81.88 183 THR A O 1
ATOM 1440 N N . LEU A 1 184 ? 52.119 -4.182 -8.400 1.00 82.81 184 LEU A N 1
ATOM 1441 C CA . LEU A 1 184 ? 52.640 -5.361 -7.728 1.00 82.81 184 LEU A CA 1
ATOM 1442 C C . LEU A 1 184 ? 53.292 -4.902 -6.426 1.00 82.81 184 LEU A C 1
ATOM 1444 O O . LEU A 1 184 ? 54.304 -4.202 -6.440 1.00 82.81 184 LEU A O 1
ATOM 1448 N N . LYS A 1 185 ? 52.701 -5.289 -5.297 1.00 77.75 185 LYS A N 1
ATOM 1449 C CA . LYS A 1 185 ? 53.354 -5.179 -3.996 1.00 77.75 185 LYS A CA 1
ATOM 1450 C C . LYS A 1 185 ? 54.195 -6.430 -3.791 1.00 77.75 185 LYS A C 1
ATOM 1452 O O . LYS A 1 185 ? 53.664 -7.542 -3.776 1.00 77.75 185 LYS A O 1
ATOM 1457 N N . ASP A 1 186 ? 55.500 -6.256 -3.615 1.00 78.69 186 ASP A N 1
ATOM 1458 C CA . ASP A 1 186 ? 56.352 -7.362 -3.195 1.00 78.69 186 ASP A CA 1
ATOM 1459 C C . ASP A 1 186 ? 55.869 -7.878 -1.838 1.00 78.69 186 ASP A C 1
ATOM 1461 O O . ASP A 1 186 ? 55.858 -7.146 -0.844 1.00 78.69 186 ASP A O 1
ATOM 1465 N N . ARG A 1 187 ? 55.460 -9.153 -1.804 1.00 65.12 187 ARG A N 1
ATOM 1466 C CA . ARG A 1 187 ? 55.066 -9.827 -0.562 1.00 65.12 187 ARG A CA 1
ATOM 1467 C C . ARG A 1 187 ? 56.201 -9.724 0.444 1.00 65.12 187 ARG A C 1
ATOM 1469 O O . ARG A 1 187 ? 57.334 -10.107 0.124 1.00 65.12 187 ARG A O 1
ATOM 1476 N N . SER A 1 188 ? 55.891 -9.261 1.650 1.00 75.69 188 SER A N 1
ATOM 1477 C CA . SER A 1 188 ? 56.872 -9.180 2.729 1.00 75.69 188 SER A CA 1
ATOM 1478 C C . SER A 1 188 ? 57.398 -10.577 3.091 1.00 75.69 188 SER A C 1
ATOM 1480 O O . SER A 1 188 ? 56.748 -11.599 2.853 1.00 75.69 188 SER A O 1
ATOM 1482 N N . ALA A 1 189 ? 58.587 -10.652 3.694 1.00 70.50 189 ALA A N 1
ATOM 1483 C CA . ALA A 1 189 ? 59.151 -11.930 4.140 1.00 70.50 189 ALA A CA 1
ATOM 1484 C C . ALA A 1 189 ? 58.262 -12.650 5.181 1.00 70.50 189 ALA A C 1
ATOM 1486 O O . ALA A 1 189 ? 58.334 -13.874 5.286 1.00 70.50 189 ALA A O 1
ATOM 1487 N N . ALA A 1 190 ? 57.411 -11.907 5.903 1.00 65.69 190 ALA A N 1
ATOM 1488 C CA . ALA A 1 190 ? 56.407 -12.448 6.817 1.00 65.69 190 ALA A CA 1
ATOM 1489 C C . ALA A 1 190 ? 55.230 -13.090 6.057 1.00 65.69 190 ALA A C 1
ATOM 1491 O O . ALA A 1 190 ? 54.888 -14.240 6.318 1.00 65.69 190 ALA A O 1
ATOM 1492 N N . GLU A 1 191 ? 54.698 -12.412 5.034 1.00 62.50 191 GLU A N 1
ATOM 1493 C CA . GLU A 1 191 ? 53.604 -12.911 4.181 1.00 62.50 191 GLU A CA 1
ATOM 1494 C C . GLU A 1 191 ? 54.002 -14.132 3.333 1.00 62.50 191 GLU A C 1
ATOM 1496 O O . GLU A 1 191 ? 53.134 -14.862 2.867 1.00 62.50 191 GLU A O 1
ATOM 1501 N N . ARG A 1 192 ? 55.301 -14.364 3.084 1.00 64.25 192 ARG A N 1
ATOM 1502 C CA . ARG A 1 192 ? 55.799 -15.553 2.356 1.00 64.25 192 ARG A CA 1
ATOM 1503 C C . ARG A 1 192 ? 55.920 -16.803 3.231 1.00 64.25 192 ARG A C 1
ATOM 1505 O O . ARG A 1 192 ? 56.061 -17.895 2.689 1.00 64.25 192 ARG A O 1
ATOM 1512 N N . ARG A 1 193 ? 55.938 -16.648 4.558 1.00 60.12 193 ARG A N 1
ATOM 1513 C CA . ARG A 1 193 ? 56.242 -17.734 5.504 1.00 60.12 193 ARG A CA 1
ATOM 1514 C C . ARG A 1 193 ? 54.992 -18.305 6.181 1.00 60.12 193 ARG A C 1
ATOM 1516 O O . ARG A 1 193 ? 55.064 -19.393 6.739 1.00 60.12 193 ARG A O 1
ATOM 1523 N N . ILE A 1 194 ? 53.863 -17.608 6.085 1.00 50.22 194 ILE A N 1
ATOM 1524 C CA . ILE A 1 194 ? 52.568 -18.022 6.623 1.00 50.22 194 ILE A CA 1
ATOM 1525 C C . ILE A 1 194 ? 51.632 -18.204 5.426 1.00 50.22 194 ILE A C 1
ATOM 1527 O O . ILE A 1 194 ? 51.261 -17.238 4.763 1.00 50.22 194 ILE A O 1
ATOM 1531 N N . VAL A 1 195 ? 51.305 -19.455 5.098 1.00 51.06 195 VAL A N 1
ATOM 1532 C CA . VAL A 1 195 ? 50.086 -19.740 4.337 1.00 51.06 195 VAL A CA 1
ATOM 1533 C C . VAL A 1 195 ? 48.980 -19.715 5.378 1.00 51.06 195 VAL A C 1
ATOM 1535 O O . VAL A 1 195 ? 48.686 -20.741 5.985 1.00 51.06 195 VAL A O 1
ATOM 1538 N N . ASP A 1 196 ? 48.446 -18.527 5.648 1.00 46.53 196 ASP A N 1
ATOM 1539 C CA . ASP A 1 196 ? 47.180 -18.434 6.359 1.00 46.53 196 ASP A CA 1
ATOM 1540 C C . ASP A 1 196 ? 46.135 -18.961 5.385 1.00 46.53 196 ASP A C 1
ATOM 1542 O O . ASP A 1 196 ? 45.775 -18.313 4.401 1.00 46.53 196 ASP A O 1
ATOM 1546 N N . VAL A 1 197 ? 45.706 -20.198 5.614 1.00 48.50 197 VAL A N 1
ATOM 1547 C CA . 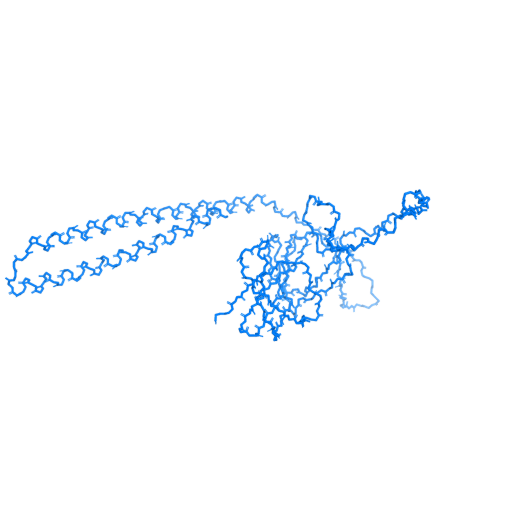VAL A 1 197 ? 44.392 -20.624 5.158 1.00 48.50 197 VAL A CA 1
ATOM 1548 C C . VAL A 1 197 ? 43.423 -19.944 6.114 1.00 48.50 197 VAL A C 1
ATOM 1550 O O . VAL A 1 197 ? 42.949 -20.550 7.072 1.00 48.50 197 VAL A O 1
ATOM 1553 N N . GLU A 1 198 ? 43.164 -18.659 5.878 1.00 41.44 198 GLU A N 1
ATOM 1554 C CA . GLU A 1 198 ? 41.916 -18.069 6.333 1.00 41.44 198 GLU A CA 1
ATOM 1555 C C . GLU A 1 198 ? 40.819 -18.862 5.623 1.00 41.44 198 GLU A C 1
ATOM 1557 O O . GLU A 1 198 ? 40.546 -18.684 4.433 1.00 41.44 198 GLU A O 1
ATOM 1562 N N . LEU A 1 199 ? 40.208 -19.789 6.360 1.00 39.31 199 LEU A N 1
ATOM 1563 C CA . LEU A 1 199 ? 38.801 -20.090 6.167 1.00 39.31 199 LEU A CA 1
ATOM 1564 C C . LEU A 1 199 ? 38.085 -18.760 6.364 1.00 39.31 199 LEU A C 1
ATOM 1566 O O . LEU A 1 199 ? 37.743 -18.370 7.475 1.00 39.31 199 LEU A O 1
ATOM 1570 N N . ARG A 1 200 ? 37.967 -18.024 5.264 1.00 38.22 200 ARG A N 1
ATOM 1571 C CA . ARG A 1 200 ? 37.139 -16.845 5.170 1.00 38.22 200 ARG A CA 1
ATOM 1572 C C . ARG A 1 200 ? 35.713 -17.357 5.305 1.00 38.22 200 ARG A C 1
ATOM 1574 O O . ARG A 1 200 ? 35.093 -17.754 4.323 1.00 38.22 200 ARG A O 1
ATOM 1581 N N . GLU A 1 201 ? 35.221 -17.411 6.537 1.00 38.97 201 GLU A N 1
ATOM 1582 C CA . GLU A 1 201 ? 33.814 -17.131 6.762 1.00 38.97 201 GLU A CA 1
ATOM 1583 C C . GLU A 1 201 ? 33.604 -15.738 6.170 1.00 38.97 201 GLU A C 1
ATOM 1585 O O . GLU A 1 201 ? 33.981 -14.720 6.747 1.00 38.97 201 GLU A O 1
ATOM 1590 N N . GLU A 1 202 ? 33.126 -15.697 4.927 1.00 35.66 202 GLU A N 1
ATOM 1591 C CA . GLU A 1 202 ? 32.479 -14.503 4.420 1.00 35.66 202 GLU A CA 1
ATOM 1592 C C . GLU A 1 202 ? 31.243 -14.287 5.295 1.00 35.66 202 GLU A C 1
ATOM 1594 O O . GLU A 1 202 ? 30.144 -14.747 4.989 1.00 35.66 202 GLU A O 1
ATOM 1599 N N . GLU A 1 203 ? 31.412 -13.546 6.391 1.00 35.88 203 GLU A N 1
ATOM 1600 C CA . GLU A 1 203 ? 30.419 -12.529 6.686 1.00 35.88 203 GLU A CA 1
ATOM 1601 C C . GLU A 1 203 ? 30.280 -11.718 5.401 1.00 35.88 203 GLU A C 1
ATOM 1603 O O . GLU A 1 203 ? 31.244 -11.114 4.918 1.00 35.88 203 GLU A O 1
ATOM 1608 N N . ILE A 1 204 ? 29.093 -11.788 4.804 1.00 34.72 204 ILE A N 1
ATOM 1609 C CA . ILE A 1 204 ? 28.689 -10.920 3.708 1.00 34.72 204 ILE A CA 1
ATOM 1610 C C . ILE A 1 204 ? 28.786 -9.503 4.266 1.00 34.72 204 ILE A C 1
ATOM 1612 O O . ILE A 1 204 ? 27.877 -9.009 4.930 1.00 34.72 204 ILE A O 1
ATOM 1616 N N . GLY A 1 205 ? 29.950 -8.892 4.058 1.00 32.84 205 GLY A N 1
ATOM 1617 C CA . GLY A 1 205 ? 30.184 -7.492 4.321 1.00 32.84 205 GLY A CA 1
ATOM 1618 C C . GLY A 1 205 ? 29.154 -6.704 3.533 1.00 32.84 205 GLY A C 1
ATOM 1619 O O . GLY A 1 205 ? 28.954 -6.957 2.345 1.00 32.84 205 GLY A O 1
ATOM 1620 N N . ASP A 1 206 ? 28.491 -5.806 4.249 1.00 41.34 206 ASP A N 1
ATOM 1621 C CA . ASP A 1 206 ? 27.545 -4.807 3.774 1.00 41.34 206 ASP A CA 1
ATOM 1622 C C . ASP A 1 206 ? 27.817 -4.422 2.304 1.00 41.34 206 ASP A C 1
ATOM 1624 O O . ASP A 1 206 ? 28.805 -3.756 1.976 1.00 41.34 206 ASP A O 1
ATOM 1628 N N . LEU A 1 207 ? 26.979 -4.929 1.394 1.00 34.22 207 LEU A N 1
ATOM 1629 C CA . LEU A 1 207 ? 27.053 -4.613 -0.028 1.00 34.22 207 LEU A CA 1
ATOM 1630 C C . LEU A 1 207 ? 26.524 -3.193 -0.226 1.00 34.22 207 LEU A C 1
ATOM 1632 O O . LEU A 1 207 ? 25.339 -2.986 -0.481 1.00 34.22 207 LEU A O 1
ATOM 1636 N N . GLY A 1 208 ? 27.405 -2.202 -0.143 1.00 43.38 208 GLY A N 1
ATOM 1637 C CA . GLY A 1 208 ? 27.095 -0.875 -0.655 1.00 43.38 208 GLY A CA 1
ATOM 1638 C C . GLY A 1 208 ? 28.097 0.203 -0.256 1.00 43.38 208 GLY A C 1
ATOM 1639 O O . GLY A 1 208 ? 28.678 0.147 0.827 1.00 43.38 208 GLY A O 1
ATOM 1640 N N . PRO A 1 209 ? 28.311 1.228 -1.103 1.00 39.78 209 PRO A N 1
ATOM 1641 C CA . PRO A 1 209 ? 28.948 2.448 -0.637 1.00 39.78 209 PRO A CA 1
ATOM 1642 C C . PRO A 1 209 ? 28.113 3.053 0.502 1.00 39.78 209 PRO A C 1
ATOM 1644 O O . PRO A 1 209 ? 26.887 2.936 0.513 1.00 39.78 209 PRO A O 1
ATOM 1647 N N . ALA A 1 210 ? 28.808 3.700 1.443 1.00 41.59 210 ALA A N 1
ATOM 1648 C CA . ALA A 1 210 ? 28.263 4.395 2.609 1.00 41.59 210 ALA A CA 1
ATOM 1649 C C . ALA A 1 210 ? 26.924 5.112 2.328 1.00 41.59 210 ALA A C 1
ATOM 1651 O O . ALA A 1 210 ? 26.748 5.653 1.232 1.00 41.59 210 ALA A O 1
ATOM 1652 N N . PRO A 1 211 ? 26.004 5.178 3.313 1.00 39.22 211 PRO A N 1
ATOM 1653 C CA . PRO A 1 211 ? 24.678 5.744 3.120 1.00 39.22 211 PRO A CA 1
ATOM 1654 C C . PRO A 1 211 ? 24.800 7.177 2.605 1.00 39.22 211 PRO A C 1
ATOM 1656 O O . PRO A 1 211 ? 25.195 8.095 3.325 1.00 39.22 211 PRO A O 1
ATOM 1659 N N . VAL A 1 212 ? 24.445 7.370 1.337 1.00 37.91 212 VAL A N 1
ATOM 1660 C CA . VAL A 1 212 ? 24.122 8.698 0.837 1.00 37.91 212 VAL A CA 1
ATOM 1661 C C . VAL A 1 212 ? 22.882 9.133 1.605 1.00 37.91 212 VAL A C 1
ATOM 1663 O O . VAL A 1 212 ? 21.881 8.420 1.637 1.00 37.91 212 VAL A O 1
ATOM 1666 N N . LEU A 1 213 ? 22.965 10.292 2.251 1.00 34.22 213 LEU A N 1
ATOM 1667 C CA . LEU A 1 213 ? 21.835 10.945 2.897 1.00 34.22 213 LEU A CA 1
ATOM 1668 C C . LEU A 1 213 ? 20.775 11.243 1.813 1.00 34.22 213 LEU A C 1
ATOM 1670 O O . LEU A 1 213 ? 20.897 12.206 1.061 1.00 34.22 213 LEU A O 1
ATOM 1674 N N . GLY A 1 214 ? 19.793 10.350 1.673 1.00 45.91 214 GLY A N 1
ATOM 1675 C CA . GLY A 1 214 ? 18.770 10.353 0.624 1.00 45.91 214 GLY A CA 1
ATOM 1676 C C . GLY A 1 214 ? 18.150 8.961 0.446 1.00 45.91 214 GLY A C 1
ATOM 1677 O O . GLY A 1 214 ? 18.752 7.961 0.828 1.00 45.91 214 GLY A O 1
ATOM 1678 N N . LEU A 1 215 ? 16.929 8.880 -0.098 1.00 41.75 215 LEU A N 1
ATOM 1679 C CA . LEU A 1 215 ? 16.240 7.602 -0.328 1.00 41.75 215 LEU A CA 1
ATOM 1680 C C . LEU A 1 215 ? 17.069 6.730 -1.298 1.00 41.75 215 LEU A C 1
ATOM 1682 O O . LEU A 1 215 ? 17.272 7.146 -2.442 1.00 41.75 215 LEU A O 1
ATOM 1686 N N . PRO A 1 216 ? 17.546 5.536 -0.893 1.00 48.12 216 PRO A N 1
ATOM 1687 C CA . PRO A 1 216 ? 18.256 4.647 -1.803 1.00 48.12 216 PRO A CA 1
ATOM 1688 C C . PRO A 1 216 ? 17.327 4.254 -2.965 1.00 48.12 216 PRO A C 1
ATOM 1690 O O . PRO A 1 216 ? 16.117 4.102 -2.777 1.00 48.12 216 PRO A O 1
ATOM 1693 N N . GLY A 1 217 ? 17.858 4.116 -4.178 1.00 53.75 217 GLY A N 1
ATOM 1694 C CA . GLY A 1 217 ? 17.100 3.571 -5.311 1.00 53.75 217 GLY A CA 1
ATOM 1695 C C . GLY A 1 217 ? 16.861 2.061 -5.163 1.00 53.75 217 GLY A C 1
ATOM 1696 O O . GLY A 1 217 ? 17.367 1.439 -4.233 1.00 53.75 217 GLY A O 1
ATOM 1697 N N . VAL A 1 218 ? 16.117 1.461 -6.099 1.00 62.78 218 VAL A N 1
ATOM 1698 C CA . VAL A 1 218 ? 15.981 -0.015 -6.253 1.00 62.78 218 VAL A CA 1
ATOM 1699 C C . VAL A 1 218 ? 17.221 -0.649 -6.904 1.00 62.78 218 VAL A C 1
ATOM 1701 O O . VAL A 1 218 ? 17.227 -1.826 -7.237 1.00 62.78 218 VAL A O 1
ATOM 1704 N N . ASP A 1 219 ? 18.243 0.160 -7.149 1.00 62.75 219 ASP A N 1
ATOM 1705 C CA . ASP A 1 219 ? 19.473 -0.224 -7.818 1.00 62.75 219 ASP A CA 1
ATOM 1706 C C . ASP A 1 219 ? 20.434 -0.833 -6.798 1.00 62.75 219 ASP A C 1
ATOM 1708 O O . ASP A 1 219 ? 20.953 -0.129 -5.928 1.00 62.75 219 ASP A O 1
ATOM 1712 N N . ASP A 1 220 ? 20.616 -2.144 -6.905 1.00 59.88 220 ASP A N 1
ATOM 1713 C CA . ASP A 1 220 ? 21.532 -2.962 -6.116 1.00 59.88 220 ASP A CA 1
ATOM 1714 C C . ASP A 1 220 ? 22.896 -3.147 -6.811 1.00 59.88 220 ASP A C 1
ATOM 1716 O O . ASP A 1 220 ? 23.717 -3.944 -6.361 1.00 59.88 220 ASP A O 1
ATOM 1720 N N . GLY A 1 221 ? 23.155 -2.421 -7.909 1.00 59.91 221 GLY A N 1
ATOM 1721 C CA . GLY A 1 221 ? 24.363 -2.580 -8.720 1.00 59.91 221 GLY A CA 1
ATOM 1722 C C . GLY A 1 221 ? 24.382 -3.859 -9.566 1.00 59.91 221 GLY A C 1
ATOM 1723 O O . GLY A 1 221 ? 25.411 -4.174 -10.167 1.00 59.91 221 GLY A O 1
ATOM 1724 N N . GLY A 1 222 ? 23.270 -4.602 -9.611 1.00 68.62 222 GLY A N 1
ATOM 1725 C CA . GLY A 1 222 ? 23.106 -5.819 -10.397 1.00 68.62 222 GLY A CA 1
ATOM 1726 C C . GLY A 1 222 ? 22.619 -5.588 -11.831 1.00 68.62 222 GLY A C 1
ATOM 1727 O O . GLY A 1 222 ? 22.514 -4.470 -12.336 1.00 68.62 222 GLY A O 1
ATOM 1728 N N . GLU A 1 223 ? 22.303 -6.691 -12.516 1.00 77.06 223 GLU A N 1
ATOM 1729 C CA . GLU A 1 223 ? 21.655 -6.647 -13.830 1.00 77.06 223 GLU A CA 1
ATOM 1730 C C . GLU A 1 223 ? 20.249 -6.025 -13.707 1.00 77.06 223 GLU A C 1
ATOM 1732 O O . GLU A 1 223 ? 19.446 -6.506 -12.897 1.00 77.06 223 GLU A O 1
ATOM 1737 N N . PRO A 1 224 ? 19.902 -5.016 -14.529 1.00 81.25 224 PRO A N 1
ATOM 1738 C CA . PRO A 1 224 ? 18.580 -4.413 -14.502 1.00 81.25 224 PRO A CA 1
ATOM 1739 C C . PRO A 1 224 ? 17.448 -5.431 -14.652 1.00 81.25 224 PRO A C 1
ATOM 1741 O O . PRO A 1 224 ? 17.422 -6.245 -15.579 1.00 81.25 224 PRO A O 1
ATOM 1744 N N . ARG A 1 225 ? 16.464 -5.349 -13.758 1.00 86.62 225 ARG A N 1
ATOM 1745 C CA . ARG A 1 225 ? 15.241 -6.149 -13.789 1.00 86.62 225 ARG A CA 1
ATOM 1746 C C . ARG A 1 225 ? 14.070 -5.274 -14.188 1.00 86.62 225 ARG A C 1
ATOM 1748 O O . ARG A 1 225 ? 13.917 -4.156 -13.699 1.00 86.62 225 ARG A O 1
ATOM 1755 N N . VAL A 1 226 ? 13.241 -5.817 -15.074 1.00 90.94 226 VAL A N 1
ATOM 1756 C CA . VAL A 1 226 ? 12.018 -5.179 -15.554 1.00 90.94 226 VAL A CA 1
ATOM 1757 C C . VAL A 1 226 ? 10.828 -6.016 -15.107 1.00 90.94 226 VAL A C 1
ATOM 1759 O O . VAL A 1 226 ? 10.754 -7.205 -15.413 1.00 90.94 226 VAL A O 1
ATOM 1762 N N . LEU A 1 227 ? 9.903 -5.390 -14.388 1.00 93.00 227 LEU A N 1
ATOM 1763 C CA . LEU A 1 227 ? 8.641 -5.970 -13.939 1.00 93.00 227 LEU A CA 1
ATOM 1764 C C . LEU A 1 227 ? 7.487 -5.231 -14.616 1.00 93.00 227 LEU A C 1
ATOM 1766 O O . LEU A 1 227 ? 7.582 -4.039 -14.899 1.00 93.00 227 LEU A O 1
ATOM 1770 N N . ASN A 1 228 ? 6.387 -5.926 -14.881 1.00 94.38 228 ASN A N 1
ATOM 1771 C CA . ASN A 1 228 ? 5.214 -5.333 -15.515 1.00 94.38 228 ASN A CA 1
ATOM 1772 C C . ASN A 1 228 ? 4.003 -5.515 -14.612 1.00 94.38 228 ASN A C 1
ATOM 1774 O O . ASN A 1 228 ? 3.791 -6.609 -14.091 1.00 94.38 228 ASN A O 1
ATOM 1778 N N . ALA A 1 229 ? 3.199 -4.463 -14.470 1.00 95.12 229 ALA A N 1
ATOM 1779 C CA . ALA A 1 229 ? 1.873 -4.608 -13.895 1.00 95.12 229 ALA A CA 1
ATOM 1780 C C . ALA A 1 229 ? 1.007 -5.443 -14.863 1.00 95.12 229 ALA A C 1
ATOM 1782 O O . ALA A 1 229 ? 0.979 -5.148 -16.063 1.00 95.12 229 ALA A O 1
ATOM 1783 N N . PRO A 1 230 ? 0.306 -6.488 -14.386 1.00 94.38 230 PRO A N 1
ATOM 1784 C CA . PRO A 1 230 ? -0.463 -7.384 -15.249 1.00 94.38 230 PRO A CA 1
ATOM 1785 C C . PRO A 1 230 ? -1.718 -6.717 -15.831 1.00 94.38 230 PRO A C 1
ATOM 1787 O O . PRO A 1 230 ? -2.239 -7.158 -16.854 1.00 94.38 230 PRO A O 1
ATOM 1790 N N . VAL A 1 231 ? -2.204 -5.656 -15.185 1.00 94.31 231 VAL A N 1
ATOM 1791 C CA . VAL A 1 231 ? -3.401 -4.894 -15.554 1.00 94.31 231 VAL A CA 1
ATOM 1792 C C . VAL A 1 231 ? -3.029 -3.409 -15.575 1.00 94.31 231 VAL A C 1
ATOM 1794 O O . VAL A 1 231 ? -2.135 -3.010 -14.823 1.00 94.31 231 VAL A O 1
ATOM 1797 N N . PRO A 1 232 ? -3.665 -2.583 -16.427 1.00 96.31 232 PRO A N 1
ATOM 1798 C CA . PRO A 1 232 ? -3.541 -1.137 -16.329 1.00 96.31 232 PRO A CA 1
ATOM 1799 C C . PRO A 1 232 ? -3.824 -0.610 -14.917 1.00 96.31 232 PRO A C 1
ATOM 1801 O O . PRO A 1 232 ? -4.674 -1.142 -14.200 1.00 96.31 232 PRO A O 1
ATOM 1804 N N . VAL A 1 233 ? -3.104 0.436 -14.521 1.00 96.69 233 VAL A N 1
ATOM 1805 C CA . VAL A 1 233 ? -3.191 1.026 -13.180 1.00 96.69 233 VAL A CA 1
ATOM 1806 C C . VAL A 1 233 ? -3.336 2.535 -13.244 1.00 96.69 233 VAL A C 1
ATOM 1808 O O . VAL A 1 233 ? -2.904 3.172 -14.206 1.00 96.69 233 VAL A O 1
ATOM 1811 N N . SER A 1 234 ? -3.910 3.103 -12.187 1.00 95.88 234 SER A N 1
ATOM 1812 C CA . SER A 1 234 ? -3.982 4.548 -11.996 1.00 95.88 234 SER A CA 1
ATOM 1813 C C . SER A 1 234 ? -3.195 4.952 -10.753 1.00 95.88 234 SER A C 1
ATOM 1815 O O . SER A 1 234 ? -3.397 4.372 -9.687 1.00 95.88 234 SER A O 1
ATOM 1817 N N . VAL A 1 235 ? -2.303 5.933 -10.891 1.00 95.12 235 VAL A N 1
ATOM 1818 C CA . VAL A 1 235 ? -1.440 6.446 -9.818 1.00 95.12 235 VAL A CA 1
ATOM 1819 C C . VAL A 1 235 ? -1.497 7.982 -9.829 1.00 95.12 235 VAL A C 1
ATOM 1821 O O . VAL A 1 235 ? -0.918 8.598 -10.730 1.00 95.12 235 VAL A O 1
ATOM 1824 N N . PRO A 1 236 ? -2.187 8.610 -8.862 1.00 92.62 236 PRO A N 1
ATOM 1825 C CA . PRO A 1 236 ? -2.265 10.068 -8.724 1.00 92.62 236 PRO A CA 1
ATOM 1826 C C . PRO A 1 236 ? -0.918 10.738 -8.426 1.00 92.62 236 PRO A C 1
ATOM 1828 O O . PRO A 1 236 ? -0.040 10.120 -7.820 1.00 92.62 236 PRO A O 1
ATOM 1831 N N . ALA A 1 237 ? -0.768 12.011 -8.804 1.00 88.81 237 ALA A N 1
ATOM 1832 C CA . ALA A 1 237 ? 0.450 12.810 -8.598 1.00 88.81 237 ALA A CA 1
ATOM 1833 C C . ALA A 1 237 ? 0.561 13.425 -7.199 1.00 88.81 237 ALA A C 1
ATOM 1835 O O . ALA A 1 237 ? 0.982 14.570 -7.039 1.00 88.81 237 ALA A O 1
ATOM 1836 N N . ASP A 1 238 ? 0.190 12.660 -6.175 1.00 85.75 238 ASP A N 1
ATOM 1837 C CA . ASP A 1 238 ? 0.073 13.120 -4.789 1.00 85.75 238 ASP A CA 1
ATOM 1838 C C . ASP A 1 238 ? 1.327 12.853 -3.937 1.00 85.75 238 ASP A C 1
ATOM 1840 O O . ASP A 1 238 ? 1.373 13.204 -2.761 1.00 85.75 238 ASP A O 1
ATOM 1844 N N . GLY A 1 239 ? 2.353 12.205 -4.498 1.00 85.62 239 GLY A N 1
ATOM 1845 C CA . GLY A 1 239 ? 3.562 11.815 -3.775 1.00 85.62 239 GLY A CA 1
ATOM 1846 C C . GLY A 1 239 ? 3.345 10.741 -2.702 1.00 85.62 239 GLY A C 1
ATOM 1847 O O . GLY A 1 239 ? 4.287 10.423 -1.971 1.00 85.62 239 GLY A O 1
ATOM 1848 N N . ARG A 1 240 ? 2.142 10.164 -2.588 1.00 87.50 240 ARG A N 1
ATOM 1849 C CA . ARG A 1 240 ? 1.813 9.117 -1.612 1.00 87.50 240 ARG A CA 1
ATOM 1850 C C . ARG A 1 240 ? 2.171 7.736 -2.160 1.00 87.50 240 ARG A C 1
ATOM 1852 O O . ARG A 1 240 ? 2.422 7.554 -3.348 1.00 87.50 240 ARG A O 1
ATOM 1859 N N . ALA A 1 241 ? 2.243 6.756 -1.258 1.00 91.62 241 ALA A N 1
ATOM 1860 C CA . ALA A 1 241 ? 2.511 5.369 -1.625 1.00 91.62 241 ALA A CA 1
ATOM 1861 C C . ALA A 1 241 ? 1.250 4.729 -2.218 1.00 91.62 241 ALA A C 1
ATOM 1863 O O . ALA A 1 241 ? 0.255 4.567 -1.509 1.00 91.62 241 ALA A O 1
ATOM 1864 N N . HIS A 1 242 ? 1.318 4.295 -3.473 1.00 94.94 242 HIS A N 1
ATOM 1865 C CA . HIS A 1 242 ? 0.260 3.536 -4.139 1.00 94.94 242 HIS A CA 1
ATOM 1866 C C . HIS A 1 242 ? 0.720 2.105 -4.391 1.00 94.94 242 HIS A C 1
ATOM 1868 O O . HIS A 1 242 ? 1.792 1.868 -4.942 1.00 94.94 242 HIS A O 1
ATOM 1874 N N . ARG A 1 243 ? -0.087 1.134 -3.964 1.00 95.62 243 ARG A N 1
ATOM 1875 C CA . ARG A 1 243 ? 0.215 -0.296 -4.088 1.00 95.62 243 ARG A CA 1
ATOM 1876 C C . ARG A 1 243 ? -0.256 -0.809 -5.447 1.00 95.62 243 ARG A C 1
ATOM 1878 O O . ARG A 1 243 ? -1.446 -0.764 -5.743 1.00 95.62 243 ARG A O 1
ATOM 1885 N N . VAL A 1 244 ? 0.677 -1.312 -6.249 1.00 96.88 244 VAL A N 1
ATOM 1886 C CA . VAL A 1 244 ? 0.436 -1.881 -7.579 1.00 96.88 244 VAL A CA 1
ATOM 1887 C C . VAL A 1 244 ? 0.765 -3.376 -7.563 1.00 96.88 244 VAL A C 1
ATOM 1889 O O . VAL A 1 244 ? 1.931 -3.720 -7.373 1.00 96.88 244 VAL A O 1
ATOM 1892 N N . PRO A 1 245 ? -0.207 -4.274 -7.796 1.00 96.12 245 PRO A N 1
ATOM 1893 C CA . PRO A 1 245 ? 0.065 -5.705 -7.888 1.00 96.12 245 PRO A CA 1
ATOM 1894 C C . PRO A 1 245 ? 1.006 -6.026 -9.053 1.00 96.12 245 PRO A C 1
ATOM 1896 O O . PRO A 1 245 ? 0.818 -5.519 -10.160 1.00 96.12 245 PRO A O 1
ATOM 1899 N N . VAL A 1 246 ? 1.995 -6.891 -8.822 1.00 96.00 246 VAL A N 1
ATOM 1900 C CA . VAL A 1 246 ? 2.946 -7.344 -9.854 1.00 96.00 246 VAL A CA 1
ATOM 1901 C C . VAL A 1 246 ? 2.737 -8.819 -10.170 1.00 96.00 246 VAL A C 1
ATOM 1903 O O . VAL A 1 246 ? 2.513 -9.184 -11.322 1.00 96.00 246 VAL A O 1
ATOM 1906 N N . SER A 1 247 ? 2.797 -9.680 -9.158 1.00 96.69 247 SER A N 1
ATOM 1907 C CA . SER A 1 247 ? 2.639 -11.123 -9.331 1.00 96.69 247 SER A CA 1
ATOM 1908 C C . SER A 1 247 ? 2.142 -11.774 -8.048 1.00 96.69 247 SER A C 1
ATOM 1910 O O . SER A 1 247 ? 2.300 -11.238 -6.954 1.00 96.69 247 SER A O 1
ATOM 1912 N N . ALA A 1 248 ? 1.533 -12.947 -8.177 1.00 96.56 248 ALA A N 1
ATOM 1913 C CA . ALA A 1 248 ? 1.202 -13.795 -7.046 1.00 96.56 248 ALA A CA 1
ATOM 1914 C C . ALA A 1 248 ? 1.331 -15.255 -7.468 1.00 96.56 248 ALA A C 1
ATOM 1916 O O . ALA A 1 248 ? 0.960 -15.616 -8.588 1.00 96.56 248 ALA A O 1
ATOM 1917 N N . PHE A 1 249 ? 1.852 -16.097 -6.582 1.00 97.19 249 PHE A N 1
ATOM 1918 C CA . PHE A 1 249 ? 1.855 -17.539 -6.792 1.00 97.19 249 PHE A CA 1
ATOM 1919 C C . PHE A 1 249 ? 1.681 -18.287 -5.477 1.00 97.19 249 PHE A C 1
ATOM 1921 O O . PHE A 1 249 ? 2.057 -17.805 -4.409 1.00 97.19 249 PHE A O 1
ATOM 1928 N N . THR A 1 250 ? 1.154 -19.502 -5.587 1.00 97.44 250 THR A N 1
ATOM 1929 C CA . THR A 1 250 ? 1.025 -20.440 -4.474 1.00 97.44 250 THR A CA 1
ATOM 1930 C C . THR A 1 250 ? 1.856 -21.680 -4.769 1.00 97.44 250 THR A C 1
ATOM 1932 O O . THR A 1 250 ? 1.834 -22.209 -5.885 1.00 97.44 250 THR A O 1
ATOM 1935 N N . VAL A 1 251 ? 2.616 -22.138 -3.779 1.00 97.31 251 VAL A N 1
ATOM 1936 C CA . VAL A 1 251 ? 3.495 -23.302 -3.895 1.00 97.31 251 VAL A CA 1
ATOM 1937 C C . VAL A 1 251 ? 3.489 -24.100 -2.596 1.00 97.31 251 VAL A C 1
ATOM 1939 O O . VAL A 1 251 ? 3.322 -23.541 -1.514 1.00 97.31 251 VAL A O 1
ATOM 1942 N N . ALA A 1 252 ? 3.695 -25.413 -2.701 1.00 96.31 252 ALA A N 1
ATOM 1943 C CA . ALA A 1 252 ? 3.981 -26.227 -1.528 1.00 96.31 252 ALA A CA 1
ATOM 1944 C C . ALA A 1 252 ? 5.292 -25.754 -0.881 1.00 96.31 252 ALA A C 1
ATOM 1946 O O . ALA A 1 252 ? 6.281 -25.509 -1.577 1.00 96.31 252 ALA A O 1
ATOM 1947 N N . ALA A 1 253 ? 5.295 -25.633 0.439 1.00 96.06 253 ALA A N 1
ATOM 1948 C CA . ALA A 1 253 ? 6.437 -25.192 1.215 1.00 96.06 253 ALA A CA 1
ATOM 1949 C C . ALA A 1 253 ? 6.733 -26.192 2.333 1.00 96.06 253 ALA A C 1
ATOM 1951 O O . ALA A 1 253 ? 5.831 -26.731 2.966 1.00 96.06 253 ALA A O 1
ATOM 1952 N N . SER A 1 254 ? 8.015 -26.431 2.590 1.00 95.31 254 SER A N 1
ATOM 1953 C CA . SER A 1 254 ? 8.448 -27.213 3.748 1.00 95.31 254 SER A CA 1
ATOM 1954 C C . SER A 1 254 ? 8.717 -26.273 4.913 1.00 95.31 254 SER A C 1
ATOM 1956 O O . SER A 1 254 ? 9.364 -25.240 4.715 1.00 95.31 254 SER A O 1
ATOM 1958 N N . SER A 1 255 ? 8.288 -26.642 6.119 1.00 94.50 255 SER A N 1
ATOM 1959 C CA . SER A 1 255 ? 8.603 -25.884 7.327 1.00 94.50 255 SER A CA 1
ATOM 1960 C C . SER A 1 255 ? 9.453 -26.688 8.306 1.00 94.50 255 SER A C 1
ATOM 1962 O O . SER A 1 255 ? 9.284 -27.896 8.459 1.00 94.50 255 SER A O 1
ATOM 1964 N N . GLU A 1 256 ? 10.383 -26.007 8.965 1.00 94.81 256 GLU A N 1
ATOM 1965 C CA . GLU A 1 256 ? 11.197 -26.548 10.049 1.00 94.81 256 GLU A CA 1
ATOM 1966 C C . GLU A 1 256 ? 11.260 -25.546 11.202 1.00 94.81 256 GLU A C 1
ATOM 1968 O O . GLU A 1 256 ? 11.088 -24.343 11.009 1.00 94.81 256 GLU A O 1
ATOM 1973 N N . TYR A 1 257 ? 11.507 -26.036 12.413 1.00 95.06 257 TYR A N 1
ATOM 1974 C CA . TYR A 1 257 ? 11.758 -25.179 13.565 1.00 95.06 257 TYR A CA 1
ATOM 1975 C C . TYR A 1 257 ? 13.264 -25.062 13.782 1.00 95.06 257 TYR A C 1
ATOM 1977 O O . TYR A 1 257 ? 13.946 -26.072 13.949 1.00 95.06 257 TYR A O 1
ATOM 1985 N N . ALA A 1 258 ? 13.771 -23.833 13.786 1.00 94.25 258 ALA A N 1
ATOM 1986 C CA . ALA A 1 258 ? 15.168 -23.516 14.034 1.00 94.25 258 ALA A CA 1
ATOM 1987 C C . ALA A 1 258 ? 15.311 -22.763 15.361 1.00 94.25 258 ALA A C 1
ATOM 1989 O O . ALA A 1 258 ? 14.441 -21.991 15.767 1.00 94.25 258 ALA A O 1
ATOM 1990 N N . CYS A 1 259 ? 16.416 -23.001 16.058 1.00 95.31 259 CYS A N 1
ATOM 1991 C CA . CYS A 1 259 ? 16.758 -22.298 17.286 1.00 95.31 259 CYS A CA 1
ATOM 1992 C C . CYS A 1 259 ? 18.269 -22.092 17.322 1.00 95.31 259 CYS A C 1
ATOM 1994 O O . CYS A 1 259 ? 19.024 -23.040 17.103 1.00 95.31 259 CYS A O 1
ATOM 1996 N N . SER A 1 260 ? 18.687 -20.867 17.633 1.00 93.75 260 SER A N 1
ATOM 1997 C CA . SER A 1 260 ? 20.090 -20.503 17.838 1.00 93.75 260 SER A CA 1
ATOM 1998 C C . SER A 1 260 ? 20.229 -19.899 19.236 1.00 93.75 260 SER A C 1
ATOM 2000 O O . SER A 1 260 ? 20.218 -18.673 19.356 1.00 93.75 260 SER A O 1
ATOM 2002 N N . PRO A 1 261 ? 20.335 -20.727 20.298 1.00 93.00 261 PRO A N 1
ATOM 2003 C CA . PRO A 1 261 ? 20.264 -20.272 21.691 1.00 93.00 261 PRO A CA 1
ATOM 2004 C C . PRO A 1 261 ? 21.305 -19.215 22.071 1.00 93.00 261 PRO A C 1
ATOM 2006 O O . PRO A 1 261 ? 21.052 -18.409 22.962 1.00 93.00 261 PRO A O 1
ATOM 2009 N N . GLU A 1 262 ? 22.457 -19.205 21.396 1.00 94.38 262 GLU A N 1
ATOM 2010 C CA . GLU A 1 262 ? 23.513 -18.203 21.592 1.00 94.38 262 GLU A CA 1
ATOM 2011 C C . GLU A 1 262 ? 23.101 -16.798 21.115 1.00 94.38 262 GLU A C 1
ATOM 2013 O O . GLU A 1 262 ? 23.581 -15.806 21.656 1.00 94.38 262 GLU A O 1
ATOM 2018 N N . LEU A 1 263 ? 22.189 -16.705 20.137 1.00 92.75 263 LEU A N 1
ATOM 2019 C CA . LEU A 1 263 ? 21.672 -15.447 19.582 1.00 92.75 263 LEU A CA 1
ATOM 2020 C C . LEU A 1 263 ? 20.296 -15.080 20.148 1.00 92.75 263 LEU A C 1
ATOM 2022 O O . LEU A 1 263 ? 20.002 -13.908 20.373 1.00 92.75 263 LEU A O 1
ATOM 2026 N N . SER A 1 264 ? 19.425 -16.073 20.337 1.00 93.06 264 SER A N 1
ATOM 2027 C CA . SER A 1 264 ? 18.056 -15.874 20.803 1.00 93.06 264 SER A CA 1
ATOM 2028 C C . SER A 1 264 ? 17.490 -17.146 21.443 1.00 93.06 264 SER A C 1
ATOM 2030 O O . SER A 1 264 ? 17.612 -18.227 20.866 1.00 93.06 264 SER A O 1
ATOM 2032 N N . PRO A 1 265 ? 16.793 -17.041 22.590 1.00 93.12 265 PRO A N 1
ATOM 2033 C CA . PRO A 1 265 ? 16.112 -18.176 23.212 1.00 93.12 265 PRO A CA 1
ATOM 2034 C C . PRO A 1 265 ? 14.802 -18.570 22.501 1.00 93.12 265 PRO A C 1
ATOM 2036 O O . PRO A 1 265 ? 14.118 -19.490 22.949 1.00 93.12 265 PRO A O 1
ATOM 2039 N N . LEU A 1 266 ? 14.401 -17.856 21.442 1.00 93.94 266 LEU A N 1
ATOM 2040 C CA . LEU A 1 266 ? 13.163 -18.113 20.708 1.00 93.94 266 LEU A CA 1
ATOM 2041 C C . LEU A 1 266 ? 13.361 -19.186 19.630 1.00 93.94 266 LEU A C 1
ATOM 2043 O O . LEU A 1 266 ? 14.372 -19.207 18.932 1.00 93.94 266 LEU A O 1
ATOM 2047 N N . VAL A 1 267 ? 12.341 -20.026 19.447 1.00 94.75 267 VAL A N 1
ATOM 2048 C CA . VAL A 1 267 ? 12.254 -20.959 18.317 1.00 94.75 267 VAL A CA 1
ATOM 2049 C C . VAL A 1 267 ? 11.571 -20.247 17.152 1.00 94.75 267 VAL A C 1
ATOM 2051 O O . VAL A 1 267 ? 10.438 -19.780 17.287 1.00 94.75 267 VAL A O 1
ATOM 2054 N N . THR A 1 268 ? 12.243 -20.168 16.008 1.00 92.19 268 THR A N 1
ATOM 2055 C CA . THR A 1 268 ? 11.690 -19.604 14.774 1.00 92.19 268 THR A CA 1
ATOM 2056 C C . THR A 1 268 ? 11.198 -20.721 13.863 1.00 92.19 268 THR A C 1
ATOM 2058 O O . THR A 1 268 ? 11.789 -21.797 13.791 1.00 92.19 268 THR A O 1
ATOM 2061 N N . GLN A 1 269 ? 10.088 -20.487 13.164 1.00 92.44 269 GLN A N 1
ATOM 2062 C CA . GLN A 1 269 ? 9.655 -21.369 12.084 1.00 92.44 269 GLN A CA 1
ATOM 2063 C C . GLN A 1 269 ? 10.273 -20.866 10.781 1.00 92.44 269 GLN A C 1
ATOM 2065 O O . GLN A 1 269 ? 10.022 -19.735 10.368 1.00 92.44 269 GLN A O 1
ATOM 2070 N N . VAL A 1 270 ? 11.081 -21.704 10.144 1.00 93.75 270 VAL A N 1
ATOM 2071 C CA . VAL A 1 270 ? 11.694 -21.439 8.846 1.00 93.75 270 VAL A CA 1
ATOM 2072 C C . VAL A 1 270 ? 10.866 -22.142 7.783 1.00 93.75 270 VAL A C 1
ATOM 2074 O O . VAL A 1 270 ? 10.623 -23.343 7.868 1.00 93.75 270 VAL A O 1
ATOM 2077 N N . VAL A 1 271 ? 10.429 -21.390 6.777 1.00 94.69 271 VAL A N 1
ATOM 2078 C CA . VAL A 1 271 ? 9.668 -21.905 5.636 1.00 94.69 271 VAL A CA 1
ATOM 2079 C C . VAL A 1 271 ? 10.547 -21.816 4.398 1.00 94.69 271 VAL A C 1
ATOM 2081 O O . VAL A 1 271 ? 11.103 -20.758 4.105 1.00 94.69 271 VAL A O 1
ATOM 2084 N N . ARG A 1 272 ? 10.673 -22.925 3.668 1.00 95.38 272 ARG A N 1
ATOM 2085 C CA . ARG A 1 272 ? 11.403 -22.993 2.398 1.00 95.38 272 ARG A CA 1
ATOM 2086 C C . ARG A 1 272 ? 10.448 -23.308 1.258 1.00 95.38 272 ARG A C 1
ATOM 2088 O O . ARG A 1 272 ? 9.608 -24.199 1.374 1.00 95.38 272 ARG A O 1
ATOM 2095 N N . CYS A 1 273 ? 10.608 -22.586 0.157 1.00 94.81 273 CYS A N 1
ATOM 2096 C CA . CYS A 1 273 ? 9.848 -22.785 -1.066 1.00 94.81 273 CYS A CA 1
ATOM 2097 C C . CYS A 1 273 ? 10.687 -22.388 -2.284 1.00 94.81 273 CYS A C 1
ATOM 2099 O O . CYS A 1 273 ? 11.602 -21.568 -2.171 1.00 94.81 273 CYS A O 1
ATOM 2101 N N . ASP A 1 274 ? 10.338 -22.937 -3.444 1.00 94.88 274 ASP A N 1
ATOM 2102 C CA . ASP A 1 274 ? 10.904 -22.493 -4.713 1.00 94.88 274 ASP A CA 1
ATOM 2103 C C . ASP A 1 274 ? 10.186 -21.231 -5.192 1.00 94.88 274 ASP A C 1
ATOM 2105 O O . ASP A 1 274 ? 8.953 -21.178 -5.241 1.00 94.88 274 ASP A O 1
ATOM 2109 N N . ASN A 1 275 ? 10.955 -20.228 -5.613 1.00 94.75 275 ASN A N 1
ATOM 2110 C CA . ASN A 1 275 ? 10.389 -19.037 -6.229 1.00 94.75 275 ASN A CA 1
ATOM 2111 C C . ASN A 1 275 ? 9.773 -19.378 -7.600 1.00 94.75 275 ASN A C 1
ATOM 2113 O O . ASN A 1 275 ? 10.491 -19.711 -8.545 1.00 94.75 275 ASN A O 1
ATOM 2117 N N . ARG A 1 276 ? 8.445 -19.249 -7.718 1.00 95.00 276 ARG A N 1
ATOM 2118 C CA . ARG A 1 276 ? 7.685 -19.478 -8.959 1.00 95.00 276 ARG A CA 1
ATOM 2119 C C . ARG A 1 276 ? 7.073 -18.207 -9.551 1.00 95.00 276 ARG A C 1
ATOM 2121 O O . ARG A 1 276 ? 6.214 -18.307 -10.422 1.00 95.00 276 ARG A O 1
ATOM 2128 N N . SER A 1 277 ? 7.516 -17.022 -9.130 1.00 90.75 277 SER A N 1
ATOM 2129 C CA . SER A 1 277 ? 6.993 -15.750 -9.654 1.00 90.75 277 SER A CA 1
ATOM 2130 C C . SER A 1 277 ? 7.367 -15.482 -11.118 1.00 90.75 277 SER A C 1
ATOM 2132 O O . SER A 1 277 ? 6.780 -14.614 -11.758 1.00 90.75 277 SER A O 1
ATOM 2134 N N . GLY A 1 278 ? 8.362 -16.199 -11.654 1.00 91.25 278 GLY A N 1
ATOM 2135 C CA . GLY A 1 278 ? 8.909 -15.956 -12.992 1.00 91.25 278 GLY A CA 1
ATOM 2136 C C . GLY A 1 278 ? 9.884 -14.775 -13.061 1.00 91.25 278 GLY A C 1
ATOM 2137 O O . GLY A 1 278 ? 10.336 -14.426 -14.149 1.00 91.25 278 GLY A O 1
ATOM 2138 N N . HIS A 1 279 ? 10.236 -14.173 -11.922 1.00 90.50 279 HIS A N 1
ATOM 2139 C CA . HIS A 1 279 ? 11.227 -13.1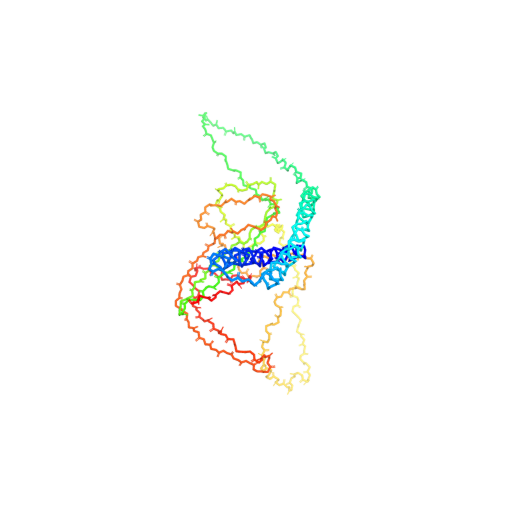03 -11.820 1.00 90.50 279 HIS A CA 1
ATOM 2140 C C . HIS A 1 279 ? 12.042 -13.216 -10.524 1.00 90.50 279 HIS A C 1
ATOM 2142 O O . HIS A 1 279 ? 11.653 -13.895 -9.574 1.00 90.50 279 HIS A O 1
ATOM 2148 N N . ALA A 1 280 ? 13.185 -12.533 -10.461 1.00 89.38 280 ALA A N 1
ATOM 2149 C CA . ALA A 1 280 ? 13.949 -12.430 -9.220 1.00 89.38 280 ALA A CA 1
ATOM 2150 C C . ALA A 1 280 ? 13.144 -11.672 -8.146 1.00 89.38 280 ALA A C 1
ATOM 2152 O O . ALA A 1 280 ? 12.411 -10.730 -8.464 1.00 89.38 280 ALA A O 1
ATOM 2153 N N . LEU A 1 281 ? 13.286 -12.081 -6.884 1.00 90.12 281 LEU A N 1
ATOM 2154 C CA . LEU A 1 281 ? 12.786 -11.315 -5.745 1.00 90.12 281 LEU A CA 1
ATOM 2155 C C . LEU A 1 281 ? 13.832 -10.253 -5.406 1.00 90.12 281 LEU A C 1
ATOM 2157 O O . LEU A 1 281 ? 14.967 -10.566 -5.061 1.00 90.12 281 LEU A O 1
ATOM 2161 N N . LEU A 1 282 ? 13.444 -8.997 -5.566 1.00 88.62 282 LEU A N 1
ATOM 2162 C CA . LEU A 1 282 ? 14.248 -7.827 -5.236 1.00 88.62 282 LEU A CA 1
ATOM 2163 C C . LEU A 1 282 ? 14.224 -7.563 -3.725 1.00 88.62 282 LEU A C 1
ATOM 2165 O O . LEU A 1 282 ? 13.251 -7.906 -3.053 1.00 88.62 282 LEU A O 1
ATOM 2169 N N . ALA A 1 283 ? 15.244 -6.898 -3.187 1.00 86.69 283 ALA A N 1
ATOM 2170 C CA . ALA A 1 283 ? 15.273 -6.530 -1.773 1.00 86.69 283 ALA A CA 1
ATOM 2171 C C . ALA A 1 283 ? 14.093 -5.607 -1.405 1.00 86.69 283 ALA A C 1
ATOM 2173 O O . ALA A 1 283 ? 13.923 -4.526 -1.978 1.00 86.69 283 ALA A O 1
ATOM 2174 N N . GLY A 1 284 ? 13.282 -6.029 -0.435 1.00 86.56 284 GLY A N 1
ATOM 2175 C CA . GLY A 1 284 ? 12.098 -5.302 0.013 1.00 86.56 284 GLY A CA 1
ATOM 2176 C C . GLY A 1 284 ? 11.473 -5.918 1.267 1.00 86.56 284 GLY A C 1
ATOM 2177 O O . GLY A 1 284 ? 11.821 -7.041 1.637 1.00 86.56 284 GLY A O 1
ATOM 2178 N N . PRO A 1 285 ? 10.572 -5.186 1.941 1.00 91.19 285 PRO A N 1
ATOM 2179 C CA . PRO A 1 285 ? 9.874 -5.684 3.119 1.00 91.19 285 PRO A CA 1
ATOM 2180 C C . PRO A 1 285 ? 8.950 -6.854 2.767 1.00 91.19 285 PRO A C 1
ATOM 2182 O O . PRO A 1 285 ? 8.341 -6.872 1.694 1.00 91.19 285 PRO A O 1
ATOM 2185 N N . VAL A 1 286 ? 8.823 -7.800 3.699 1.00 95.00 286 VAL A N 1
ATOM 2186 C CA . VAL A 1 286 ? 7.923 -8.953 3.593 1.00 95.00 286 VAL A CA 1
ATOM 2187 C C . VAL A 1 286 ? 6.995 -8.976 4.803 1.00 95.00 286 VAL A C 1
ATOM 2189 O O . VAL A 1 286 ? 7.458 -9.089 5.937 1.00 95.00 286 VAL A O 1
ATOM 2192 N N . ASP A 1 287 ? 5.690 -8.930 4.557 1.00 95.44 287 ASP A N 1
ATOM 2193 C CA . ASP A 1 287 ? 4.670 -9.167 5.573 1.00 95.44 287 ASP A CA 1
ATOM 2194 C C . ASP A 1 287 ? 4.434 -10.677 5.707 1.00 95.44 287 ASP A C 1
ATOM 2196 O O . ASP A 1 287 ? 3.892 -11.316 4.801 1.00 95.44 287 ASP A O 1
ATOM 2200 N N . LEU A 1 288 ? 4.848 -11.259 6.835 1.00 95.25 288 LEU A N 1
ATOM 2201 C CA . LEU A 1 288 ? 4.639 -12.676 7.139 1.00 95.25 288 LEU A CA 1
ATOM 2202 C C . LEU A 1 288 ? 3.287 -12.875 7.833 1.00 95.25 288 LEU A C 1
ATOM 2204 O O . LEU A 1 288 ? 3.060 -12.374 8.935 1.00 95.25 288 LEU A O 1
ATOM 2208 N N . VAL A 1 289 ? 2.397 -13.638 7.203 1.00 95.06 289 VAL A N 1
ATOM 2209 C CA . VAL A 1 289 ? 1.061 -13.957 7.711 1.00 95.06 289 VAL A CA 1
ATOM 2210 C C . VAL A 1 289 ? 0.933 -15.466 7.863 1.00 95.06 289 VAL A C 1
ATOM 2212 O O . VAL A 1 289 ? 1.249 -16.228 6.952 1.00 95.06 289 VAL A O 1
ATOM 2215 N N . ARG A 1 290 ? 0.429 -15.909 9.013 1.00 90.12 290 ARG A N 1
ATOM 2216 C CA . ARG A 1 290 ? 0.101 -17.313 9.258 1.00 90.12 290 ARG A CA 1
ATOM 2217 C C . ARG A 1 290 ? -1.415 -17.483 9.221 1.00 90.12 290 ARG A C 1
ATOM 2219 O O . ARG A 1 290 ? -2.111 -16.849 10.013 1.00 90.12 290 ARG A O 1
ATOM 2226 N N . GLY A 1 291 ? -1.903 -18.301 8.293 1.00 77.25 291 GLY A N 1
ATOM 2227 C CA . GLY A 1 291 ? -3.275 -18.799 8.281 1.00 77.25 291 GLY A CA 1
ATOM 2228 C C . GLY A 1 291 ? -3.518 -19.661 9.517 1.00 77.25 291 GLY A C 1
ATOM 2229 O O . GLY A 1 291 ? -2.642 -20.426 9.927 1.00 77.25 291 GLY A O 1
ATOM 2230 N N . THR A 1 292 ? -4.660 -19.444 10.165 1.00 57.88 292 THR A N 1
ATOM 2231 C CA . THR A 1 292 ? -5.125 -20.222 11.324 1.00 57.88 292 THR A CA 1
ATOM 2232 C C . THR A 1 292 ? -5.608 -21.597 10.920 1.00 57.88 292 THR A C 1
ATOM 2234 O O . THR A 1 292 ? -6.393 -21.636 9.948 1.00 57.88 292 THR A O 1
#

Foldseek 3Di:
DVLVVVLVVLVVVLVVLVVVLVVLVVVLVVLVVVVVVCVVVVHDPVVVSVVVNVVSVVVNVVSVVVNVVSVVVSVVSVVVVVVVVVVVVVVPPPPDQPDDDDDDDDDDPDDDDDDDDDDDDFPFKAKDKEWEWEDEPQKIKIWIKIWIFGQRNDKQDQDWDKDKLDPPVPDPDPPPDDDPDDDDDDQDPVNVVDPPPPPPPPPVPPQDDDDDPDDDHLHSVDDMDMFTQPGGDIDGNPRDTDIGTTFMDMDGKDWDWDDDVVVDPDIDIDIDDDDPRPGDDGDYYYHYHYDD

Radius of gyration: 33.68 Å; chains: 1; bounding box: 107×52×101 Å

Sequence (292 aa):
HAMEQERTALEQRRDRLGTRLAVLGRLATDLLREIAEGAGSGESEGERWHRELDRVDGERDAYGEQLRAVETRLDTLSLELRSFRTALDLSEEQPAELVGHVELTVDAAVAGPVRLRLSHLVPCALWRPAYRAVLDGDSLTLETDAMVWQRTGEDWSDVRLTLSTARSALATDPPRLAEDRLTLKDRSAAERRIVDVELREEEIGDLGPAPVLGLPGVDDGGEPRVLNAPVPVSVPADGRAHRVPVSAFTVAASSEYACSPELSPLVTQVVRCDNRSGHALLAGPVDLVRGT

pLDDT: mean 83.48, std 17.06, range [32.84, 97.94]